Protein AF-A0A973Z7L7-F1 (afdb_monomer_lite)

Sequence (374 aa):
MAQRGAPRARNLPSLRVGGHVSTPTVDAALVEMASFGLSARTVLVDLTEAESFDVVALQQLLSAVAARDRKRLETCFRLPIGPAARHQLRQWRFPTAVSAVTGMPFRLLVVPEDYSYFGEAWPTDPLSGAADSPRSSVHAYLTSQRCFGLRPYELKDSLTRRHMLESEVAHWGGHALSRLLEHILCGPAADVLRVLVQELVSGALQRTGAQTAVIGAQLELPGTAGGTGTLTISEWDDGGLRADMLSKQIWTGPRGTDRFVVRREGRDAEETYHAQHPPRQDGGDAEMLLASLIASNPRDRGAVGDGEGSHRMYTLYKCAVDTFQGSLRIDSGRHRLRIRAAGGGGSRYEVDLTSGVPPQNGCLFSVQLPVHDG

pLDDT: mean 81.26, std 15.44, range [35.22, 97.56]

Foldseek 3Di:
DDPDDADDPPDAAEQEQAEEQDPVSLLVSLVVCVVPPLPPQEYEYEYQRHDYYDQVSLLQVLQSLLSCLVVVRAYAYDHYPDPNRLLNCVLQVSQVSSCQSNVDRSCSRYDPVCNVSVVDDRPPQVLPPDPVDPLSNLVSVCSVVSLFHKDKFFLPDPVSLVVQLVVQLVSLPPPSNQVSCVQWLVARSCCCSVQASNLLSVVCNVQPPWGMKMWGWDWDCPPPVPDLTKIKIKMWTLGFPDLVLLVLLQQAEDDDQAWEFEDEPPDPDTDIDGALDAQDPPDDPLSSNVSSQRRYHHPPPPPPDPDPSDNRSVSNQCCQAVRQQWKKWKDRQFKIWIWHADPDDDNYIYIYIYGRRNRTGGMMIMGMGRTDPD

Secondary structure (DSSP, 8-state):
----PPPPGGGS-EEE--EEE-HHHHHHHHHHHHHHTTT-SEEEEE-TTEEEE-HHHHHHHHHHHHHHHHTT-EEEEEPPSSHHHHHHHHHTTHHHHHHHHHSS-GGGTB-GGGGGGGGPPPPPP-TTT---SHHHHHHHHHHHTT-SEEEEEE-SSHHHHHHHHHHHHHHHT-HHHHHHHHHHSSS-HHHIIIIIIHHHHHHHHHSTT--EEEEEEEEE-TTSTT-S-EEEEEEEESS---HHHHHHHTT-S-----EEEEEETT-SSPEEEETTPPPPTT--HHHHHHHHHH---S--TT--SS-----HHHHHHIIIIIITS-EEEEE-SSEEEEEEEPSSSSSEEEEEEEE-----SSEEEEEEEE----

Structure (mmCIF, N/CA/C/O backbone):
data_AF-A0A973Z7L7-F1
#
_entry.id   AF-A0A973Z7L7-F1
#
loop_
_atom_site.group_PDB
_atom_site.id
_atom_site.type_symbol
_atom_site.label_atom_id
_atom_site.label_alt_id
_atom_site.label_comp_id
_atom_site.label_asym_id
_atom_site.label_entity_id
_atom_site.label_seq_id
_atom_site.pdbx_PDB_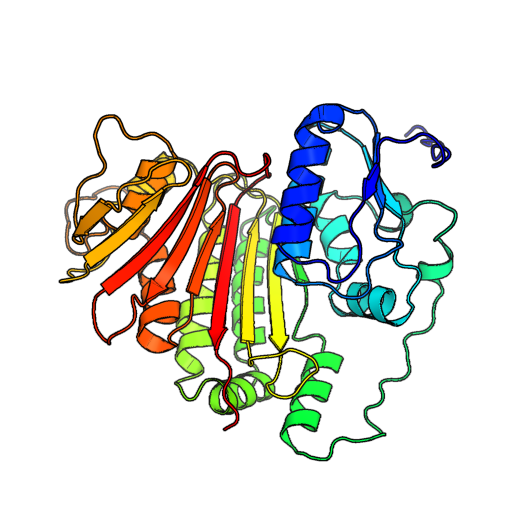ins_code
_atom_site.Cartn_x
_atom_site.Cartn_y
_atom_site.Cartn_z
_atom_site.occupancy
_atom_site.B_iso_or_equiv
_atom_site.auth_seq_id
_atom_site.auth_comp_id
_atom_site.auth_asym_id
_atom_site.auth_atom_id
_atom_site.pdbx_PDB_model_num
ATOM 1 N N . MET A 1 1 ? -9.050 -3.595 34.218 1.00 39.22 1 MET A N 1
ATOM 2 C CA . MET A 1 1 ? -9.480 -3.308 32.830 1.00 39.22 1 MET A CA 1
ATOM 3 C C . MET A 1 1 ? -10.926 -2.845 32.873 1.00 39.22 1 MET A C 1
ATOM 5 O O . MET A 1 1 ? -11.786 -3.643 33.214 1.00 39.22 1 MET A O 1
ATOM 9 N N . ALA A 1 2 ? -11.192 -1.561 32.626 1.00 35.22 2 ALA A N 1
ATOM 10 C CA . ALA A 1 2 ? -12.561 -1.053 32.547 1.00 35.22 2 ALA A CA 1
ATOM 11 C C . ALA A 1 2 ? -13.179 -1.467 31.202 1.00 35.22 2 ALA A C 1
ATOM 13 O O . ALA A 1 2 ? -12.562 -1.250 30.158 1.00 35.22 2 ALA A O 1
ATOM 14 N N . GLN A 1 3 ? -14.367 -2.073 31.224 1.00 36.94 3 GLN A N 1
ATOM 15 C CA . GLN A 1 3 ? -15.138 -2.361 30.015 1.00 36.94 3 GLN A CA 1
ATOM 16 C C . GLN A 1 3 ? -15.537 -1.028 29.364 1.00 36.94 3 GLN A C 1
ATOM 18 O O . GLN A 1 3 ? -16.335 -0.273 29.918 1.00 36.94 3 GLN A O 1
ATOM 23 N N . ARG A 1 4 ? -14.938 -0.700 28.213 1.00 52.19 4 ARG A N 1
ATOM 24 C CA . ARG A 1 4 ? -15.344 0.451 27.395 1.00 52.19 4 ARG A CA 1
ATOM 25 C C . ARG A 1 4 ? -16.706 0.127 26.774 1.00 52.19 4 ARG A C 1
ATOM 27 O O . ARG A 1 4 ? -16.804 -0.794 25.970 1.00 52.19 4 ARG A O 1
ATOM 34 N N . GLY A 1 5 ? -17.752 0.851 27.170 1.00 48.12 5 GLY A N 1
ATOM 35 C CA . GLY A 1 5 ? -19.062 0.766 26.523 1.00 48.12 5 GLY A CA 1
ATOM 36 C C . GLY A 1 5 ? -18.985 1.301 25.093 1.00 48.12 5 GLY A C 1
ATOM 37 O O . GLY A 1 5 ? -18.420 2.372 24.875 1.00 48.12 5 GLY A O 1
ATOM 38 N N . ALA A 1 6 ? -19.522 0.555 24.126 1.00 51.12 6 ALA A N 1
ATOM 39 C CA . ALA A 1 6 ? -19.498 0.941 22.718 1.00 51.12 6 ALA A CA 1
ATOM 40 C C . ALA A 1 6 ? -20.331 2.227 22.494 1.00 51.12 6 ALA A C 1
ATOM 42 O O . ALA A 1 6 ? -21.518 2.247 22.840 1.00 51.12 6 ALA A O 1
ATOM 43 N N . PRO A 1 7 ? -19.751 3.311 21.947 1.00 54.16 7 PRO A N 1
ATOM 44 C CA . PRO A 1 7 ? -20.490 4.534 21.651 1.00 54.16 7 PRO A CA 1
ATOM 45 C C . PRO A 1 7 ? -21.535 4.294 20.549 1.00 54.16 7 PRO A C 1
ATOM 47 O O . PRO A 1 7 ? -21.277 3.602 19.567 1.00 54.16 7 PRO A O 1
ATOM 50 N N . ARG A 1 8 ? -22.728 4.890 20.690 1.00 57.81 8 ARG A N 1
ATOM 51 C CA . ARG A 1 8 ? -23.771 4.856 19.647 1.00 57.81 8 ARG A CA 1
ATOM 52 C C . ARG A 1 8 ? -23.329 5.684 18.433 1.00 57.81 8 ARG A C 1
ATOM 54 O O . ARG A 1 8 ? -23.039 6.869 18.567 1.00 57.81 8 ARG A O 1
ATOM 61 N N . ALA A 1 9 ? -23.348 5.083 17.244 1.00 62.31 9 ALA A N 1
ATOM 62 C CA . ALA A 1 9 ? -22.700 5.606 16.036 1.00 62.31 9 ALA A CA 1
ATOM 63 C C . ALA A 1 9 ? -23.350 6.846 15.377 1.00 62.31 9 ALA A C 1
ATOM 65 O O . ALA A 1 9 ? -22.796 7.373 14.416 1.00 62.31 9 ALA A O 1
ATOM 66 N N . ARG A 1 10 ? -24.519 7.324 15.834 1.00 63.59 10 ARG A N 1
ATOM 67 C CA . ARG A 1 10 ? -25.313 8.329 15.090 1.00 63.59 10 ARG A CA 1
ATOM 68 C C . ARG A 1 10 ? -24.724 9.750 15.048 1.00 63.59 10 ARG A C 1
ATOM 70 O O . ARG A 1 10 ? -25.114 10.494 14.161 1.00 63.59 10 ARG A O 1
ATOM 77 N N . ASN A 1 11 ? -23.783 10.102 15.931 1.00 76.81 11 ASN A N 1
ATOM 78 C CA . ASN A 1 11 ? -23.231 11.468 16.035 1.00 76.81 11 ASN A CA 1
ATOM 79 C C . ASN A 1 11 ? -21.691 11.526 15.987 1.00 76.81 11 ASN A C 1
ATOM 81 O O . ASN A 1 11 ? -21.096 12.502 16.441 1.00 76.81 11 ASN A O 1
ATOM 85 N N . LEU A 1 12 ? -21.023 10.471 15.513 1.00 84.12 12 LEU A N 1
ATOM 86 C CA . LEU A 1 12 ? -19.562 10.476 15.417 1.00 84.12 12 LEU A CA 1
ATOM 87 C C . LEU A 1 12 ? -19.115 11.235 14.158 1.00 84.12 12 LEU A C 1
ATOM 89 O O . LEU A 1 12 ? -19.735 11.049 13.109 1.00 84.12 12 LEU A O 1
ATOM 93 N N . PRO A 1 13 ? -18.029 12.031 14.219 1.00 88.44 13 PRO A N 1
ATOM 94 C CA . PRO A 1 13 ? -17.363 12.523 13.018 1.00 88.44 13 PRO A CA 1
ATOM 95 C C . PRO A 1 13 ? -17.042 11.342 12.099 1.00 88.44 13 PRO A C 1
ATOM 97 O O . PRO A 1 13 ? -16.406 10.378 12.538 1.00 88.44 13 PRO A O 1
ATOM 100 N N . SER A 1 14 ? -17.522 11.396 10.857 1.00 89.44 14 SER A N 1
ATOM 101 C CA . SER A 1 14 ? -17.433 10.277 9.921 1.00 89.44 14 SER A CA 1
ATOM 102 C C . SER A 1 14 ? -16.545 10.601 8.726 1.00 89.44 14 SER A C 1
ATOM 104 O O . SER A 1 14 ? -16.771 11.603 8.057 1.00 89.44 14 SER A O 1
ATOM 106 N N . LEU A 1 15 ? -15.601 9.714 8.433 1.00 90.31 15 LEU A N 1
ATOM 107 C CA . LEU A 1 15 ? -14.851 9.635 7.186 1.00 90.31 15 LEU A CA 1
ATOM 108 C C . LEU A 1 15 ? -15.639 8.742 6.222 1.00 90.31 15 LEU A C 1
ATOM 110 O O . LEU A 1 15 ? -15.615 7.522 6.382 1.00 90.31 15 LEU A O 1
ATOM 114 N N . ARG A 1 16 ? -16.362 9.322 5.262 1.00 92.56 16 ARG A N 1
ATOM 115 C CA . ARG A 1 16 ? -17.136 8.541 4.286 1.00 92.56 16 ARG A CA 1
ATOM 116 C C . ARG A 1 16 ? -16.264 8.168 3.097 1.00 92.56 16 ARG A C 1
ATOM 118 O O . ARG A 1 16 ? -15.636 9.036 2.501 1.00 92.56 16 ARG A O 1
ATOM 125 N N . VAL A 1 17 ? -16.240 6.884 2.756 1.00 93.19 17 VAL A N 1
ATOM 126 C CA . VAL A 1 17 ? -15.488 6.363 1.613 1.00 93.19 17 VAL A CA 1
ATOM 127 C C . VAL A 1 17 ? -16.402 5.402 0.854 1.00 93.19 17 VAL A C 1
ATOM 129 O O . VAL A 1 17 ? -16.742 4.336 1.363 1.00 93.19 17 VAL A O 1
ATOM 132 N N . GLY A 1 18 ? -16.845 5.812 -0.335 1.00 93.19 18 GLY A N 1
ATOM 133 C CA . GLY A 1 18 ? -17.835 5.093 -1.142 1.00 93.19 18 GLY A CA 1
ATOM 134 C C . GLY A 1 18 ? -17.357 4.782 -2.560 1.00 93.19 18 GLY A C 1
ATOM 135 O O . GLY A 1 18 ? -16.283 5.219 -2.977 1.00 93.19 18 GLY A O 1
ATOM 136 N N . GLY A 1 19 ? -18.167 4.020 -3.296 1.00 94.75 19 GLY A N 1
ATOM 137 C CA . GLY A 1 19 ? -17.884 3.564 -4.654 1.00 94.75 19 GLY A CA 1
ATOM 138 C C . GLY A 1 19 ? -16.654 2.659 -4.716 1.00 94.75 19 GLY A C 1
ATOM 139 O O . GLY A 1 19 ? -16.455 1.785 -3.869 1.00 94.75 19 GLY A O 1
ATOM 140 N N . HIS A 1 20 ? -15.808 2.878 -5.719 1.00 94.62 20 HIS A N 1
ATOM 141 C CA . HIS A 1 20 ? -14.501 2.238 -5.797 1.00 94.62 20 HIS A CA 1
ATOM 142 C C . HIS A 1 20 ? -13.498 2.955 -4.875 1.00 94.62 20 HIS A C 1
ATOM 144 O O . HIS A 1 20 ? -13.110 4.110 -5.097 1.00 94.62 20 HIS A O 1
ATOM 150 N N . VAL A 1 21 ? -13.088 2.264 -3.811 1.00 95.56 21 VAL A N 1
ATOM 151 C CA . VAL A 1 21 ? -12.166 2.779 -2.796 1.00 95.56 21 VAL A CA 1
ATOM 152 C C . VAL A 1 21 ? -10.737 2.701 -3.318 1.00 95.56 21 VAL A C 1
ATOM 154 O O . VAL A 1 21 ? -10.023 1.723 -3.096 1.00 95.56 21 VAL A O 1
ATOM 157 N N . SER A 1 22 ? -10.339 3.770 -3.998 1.00 94.50 22 SER A N 1
ATOM 158 C CA . SER A 1 22 ? -9.013 3.972 -4.579 1.00 94.50 22 SER A CA 1
ATOM 159 C C . SER A 1 22 ? -8.191 4.984 -3.777 1.00 94.50 22 SER A C 1
ATOM 161 O O . SER A 1 22 ? -8.690 5.634 -2.852 1.00 94.50 22 SER A O 1
ATOM 163 N N . THR A 1 23 ? -6.912 5.146 -4.129 1.00 91.81 23 THR A N 1
ATOM 164 C CA . THR A 1 23 ? -6.047 6.160 -3.505 1.00 91.81 23 THR A CA 1
ATOM 165 C C . THR A 1 23 ? -6.653 7.568 -3.550 1.00 91.81 23 THR A C 1
ATOM 167 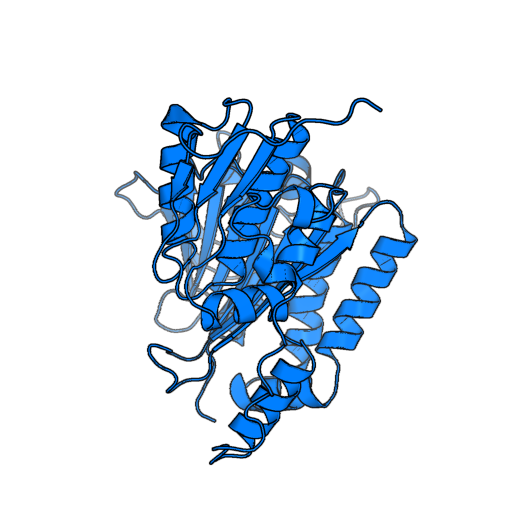O O . THR A 1 23 ? -6.718 8.183 -2.488 1.00 91.81 23 THR A O 1
ATOM 170 N N . PRO A 1 24 ? -7.117 8.090 -4.707 1.00 91.62 24 PRO A N 1
ATOM 171 C CA . PRO A 1 24 ? -7.749 9.408 -4.757 1.00 91.62 24 PRO A CA 1
ATOM 172 C C . PRO A 1 24 ? -8.948 9.542 -3.812 1.00 91.62 24 PRO A C 1
ATOM 174 O O . PRO A 1 24 ? -9.067 10.553 -3.120 1.00 91.62 24 PRO A O 1
ATOM 177 N N . THR A 1 25 ? -9.801 8.514 -3.738 1.00 93.19 25 THR A N 1
ATOM 178 C CA . THR A 1 25 ? -10.977 8.510 -2.855 1.00 93.19 25 THR A CA 1
ATOM 179 C C . THR A 1 25 ? -10.562 8.593 -1.385 1.00 93.19 25 THR A C 1
ATOM 181 O O . THR A 1 25 ? -11.115 9.387 -0.624 1.00 93.19 25 THR A O 1
ATOM 184 N N . VAL A 1 26 ? -9.558 7.809 -0.978 1.00 92.62 26 VAL A N 1
ATOM 185 C CA . VAL A 1 26 ? -9.044 7.828 0.400 1.00 92.62 26 VAL A CA 1
ATOM 186 C C . VAL A 1 26 ? -8.332 9.142 0.706 1.00 92.62 26 VAL A C 1
ATOM 188 O O . VAL A 1 26 ? -8.546 9.698 1.777 1.00 92.62 26 VAL A O 1
ATOM 191 N N . ASP A 1 27 ? -7.526 9.676 -0.211 1.00 90.06 27 ASP A N 1
ATOM 192 C CA . ASP A 1 27 ? -6.833 10.948 0.003 1.00 90.06 27 ASP A CA 1
ATOM 193 C C . ASP A 1 27 ? -7.817 12.099 0.211 1.00 90.06 27 ASP A C 1
ATOM 195 O O . ASP A 1 27 ? -7.672 12.842 1.179 1.00 90.06 27 ASP A O 1
ATOM 199 N N . ALA A 1 28 ? -8.840 12.213 -0.643 1.00 89.50 28 ALA A N 1
ATOM 200 C CA . ALA A 1 28 ? -9.879 13.232 -0.507 1.00 89.50 28 ALA A CA 1
ATOM 201 C C . ALA A 1 28 ? -10.568 13.144 0.862 1.00 89.50 28 ALA A C 1
ATOM 203 O O . ALA A 1 28 ? -10.685 14.145 1.572 1.00 89.50 28 ALA A O 1
ATOM 204 N N . ALA A 1 29 ? -10.927 11.927 1.277 1.00 89.06 29 ALA A N 1
ATOM 205 C CA . ALA A 1 29 ? -11.543 11.688 2.572 1.00 89.06 29 ALA A CA 1
ATOM 206 C C . ALA A 1 29 ? -10.582 12.044 3.732 1.00 89.06 29 ALA A C 1
ATOM 208 O O . ALA A 1 29 ? -10.979 12.659 4.723 1.00 89.06 29 ALA A O 1
ATOM 209 N N . LEU A 1 30 ? -9.294 11.700 3.634 1.00 86.75 30 LEU A N 1
ATOM 210 C CA . LEU A 1 30 ? -8.308 12.009 4.673 1.00 86.75 30 LEU A CA 1
ATOM 211 C C . LEU A 1 30 ? -7.992 13.513 4.766 1.00 86.75 30 LEU A C 1
ATOM 213 O O . LEU A 1 30 ? -7.772 14.001 5.876 1.00 86.75 30 LEU A O 1
ATOM 217 N N . VAL A 1 31 ? -7.988 14.250 3.647 1.00 85.44 31 VAL A N 1
ATOM 218 C CA . VAL A 1 31 ? -7.898 15.726 3.634 1.00 85.44 31 VAL A CA 1
ATOM 219 C C . VAL A 1 31 ? -9.089 16.317 4.381 1.00 85.44 31 VAL A C 1
ATOM 221 O O . VAL A 1 31 ? -8.916 17.139 5.284 1.00 85.44 31 VAL A O 1
ATOM 224 N N . GLU A 1 32 ? -10.292 15.847 4.054 1.00 81.38 32 GLU A N 1
ATOM 225 C CA . GLU A 1 32 ? -11.523 16.247 4.723 1.00 81.38 32 GLU A CA 1
ATOM 226 C C . GLU A 1 32 ? -11.428 15.971 6.239 1.00 81.38 32 GLU A C 1
ATOM 228 O O . GLU A 1 32 ? -11.609 16.877 7.055 1.00 81.38 32 GLU A O 1
ATOM 233 N N . MET A 1 33 ? -10.985 14.782 6.651 1.00 75.75 33 MET A N 1
ATOM 234 C CA . MET A 1 33 ? -10.790 14.452 8.066 1.00 75.75 33 MET A CA 1
ATOM 235 C C . MET A 1 33 ? -9.687 15.278 8.744 1.00 75.75 33 MET A C 1
ATOM 237 O O . MET A 1 33 ? -9.778 15.539 9.946 1.00 75.75 33 MET A O 1
ATOM 241 N N . ALA A 1 34 ? -8.646 15.709 8.031 1.00 74.88 34 ALA A N 1
ATOM 242 C CA . ALA A 1 34 ? -7.638 16.600 8.602 1.00 74.88 34 ALA A CA 1
ATOM 243 C C . ALA A 1 34 ? -8.225 17.972 8.971 1.00 74.88 34 ALA A C 1
ATOM 245 O O . ALA A 1 34 ? -7.779 18.575 9.947 1.00 74.88 34 ALA A O 1
ATOM 246 N N . SER A 1 35 ? -9.263 18.417 8.256 1.00 69.12 35 SER A N 1
ATOM 247 C CA . SER A 1 35 ? -9.932 19.698 8.501 1.00 69.12 35 SER A CA 1
ATOM 248 C C . SER A 1 35 ? -10.830 19.721 9.751 1.00 69.12 35 SER A C 1
ATOM 250 O O . SER A 1 35 ? -11.034 20.792 10.317 1.00 69.12 35 SER A O 1
ATOM 252 N N . PHE A 1 36 ? -11.311 18.568 10.247 1.00 63.56 36 PHE A N 1
ATOM 253 C CA . PHE A 1 36 ? -12.207 18.524 11.424 1.00 63.56 36 PHE A CA 1
ATOM 254 C C . PHE A 1 36 ? -11.988 17.384 12.438 1.00 63.56 36 PHE A C 1
ATOM 256 O O . PHE A 1 36 ? -12.546 17.431 13.534 1.00 63.56 36 PHE A O 1
ATOM 263 N N . GLY A 1 37 ? -11.233 16.329 12.112 1.00 55.53 37 GLY A N 1
ATOM 264 C CA . GLY A 1 37 ? -11.414 15.005 12.734 1.00 55.53 37 GLY A CA 1
ATOM 265 C C . GLY A 1 37 ? -10.159 14.263 13.200 1.00 55.53 37 GLY A C 1
ATOM 266 O O . GLY A 1 37 ? -10.273 13.330 13.998 1.00 55.53 37 GLY A O 1
ATOM 267 N N . LEU A 1 38 ? -8.948 14.667 12.801 1.00 61.09 38 LEU A N 1
ATOM 268 C CA . LEU A 1 38 ? -7.727 13.970 13.245 1.00 61.09 38 LEU A CA 1
ATOM 269 C C . LEU A 1 38 ? -7.478 14.049 14.757 1.00 61.09 38 LEU A C 1
ATOM 271 O O . LEU A 1 38 ? -6.791 13.183 15.291 1.00 61.09 38 LEU A O 1
ATOM 275 N N . SER A 1 39 ? -8.053 15.042 15.437 1.00 67.75 39 SER A N 1
ATOM 276 C CA . SER A 1 39 ? -7.971 15.212 16.895 1.00 67.75 39 SER A CA 1
ATOM 277 C C . SER A 1 39 ? -9.234 14.752 17.628 1.00 67.75 39 SER A C 1
ATOM 279 O O . SER A 1 39 ? -9.261 14.747 18.858 1.00 67.75 39 SER A O 1
ATOM 281 N N . ALA A 1 40 ? -10.292 14.370 16.902 1.00 83.25 40 ALA A N 1
ATOM 282 C CA . ALA A 1 40 ? -11.504 13.867 17.527 1.00 83.25 40 ALA A CA 1
ATOM 283 C C . ALA A 1 40 ? -11.204 12.548 18.246 1.00 83.25 40 ALA A C 1
ATOM 285 O O . ALA A 1 40 ? -10.563 11.649 17.685 1.00 83.25 40 ALA A O 1
ATOM 286 N N . ARG A 1 41 ? -11.703 12.429 19.484 1.00 88.75 41 ARG A N 1
ATOM 287 C CA . ARG A 1 41 ? -11.485 11.256 20.344 1.00 88.75 41 ARG A CA 1
ATOM 288 C C . ARG A 1 41 ? -11.862 9.953 19.645 1.00 88.75 41 ARG A C 1
ATOM 290 O O . ARG A 1 41 ? -11.124 8.984 19.765 1.00 88.75 41 ARG A O 1
ATOM 297 N N . THR A 1 42 ? -12.966 9.962 18.906 1.00 90.88 42 THR A N 1
ATOM 298 C CA . THR A 1 42 ? -13.475 8.809 18.163 1.00 90.88 42 THR A CA 1
ATOM 299 C C . THR A 1 42 ? -13.888 9.272 16.769 1.00 90.88 42 THR A C 1
ATOM 301 O O . THR A 1 42 ? -14.567 10.290 16.641 1.00 90.88 42 THR A O 1
ATOM 304 N N . VAL A 1 43 ? -13.473 8.538 15.737 1.00 91.94 43 VAL A N 1
ATOM 305 C CA . VAL A 1 43 ? -13.871 8.761 14.337 1.00 91.94 43 VAL A CA 1
ATOM 306 C C . VAL A 1 43 ? -14.477 7.483 13.785 1.00 91.94 43 VAL A C 1
ATOM 308 O O . VAL A 1 43 ? -13.984 6.390 14.064 1.00 91.94 43 VAL A O 1
ATOM 311 N N . LEU A 1 44 ? -15.537 7.633 12.998 1.00 94.06 44 LEU A N 1
ATOM 312 C CA . LEU A 1 44 ? -16.156 6.552 12.248 1.00 94.06 44 LEU A CA 1
ATOM 313 C C . LEU A 1 44 ? -15.628 6.548 10.810 1.00 94.06 44 LEU A C 1
ATOM 315 O O . LEU A 1 44 ? -15.851 7.499 10.076 1.00 94.06 44 LEU A O 1
ATOM 319 N N . VAL A 1 45 ? -14.970 5.478 10.386 1.00 95.12 45 VAL A N 1
ATOM 320 C CA . VAL A 1 45 ? -14.709 5.194 8.973 1.00 95.12 45 VAL A CA 1
ATOM 321 C C . VAL A 1 45 ? -15.943 4.506 8.410 1.00 95.12 45 VAL A C 1
ATOM 323 O O . VAL A 1 45 ? -16.259 3.378 8.786 1.00 95.12 45 VAL A O 1
ATOM 326 N N . ASP A 1 46 ? -16.668 5.207 7.552 1.00 96.00 46 ASP A N 1
ATOM 327 C CA . ASP A 1 46 ? -17.914 4.737 6.970 1.00 96.00 46 ASP A CA 1
ATOM 328 C C . ASP A 1 46 ? -17.679 4.210 5.550 1.00 96.00 46 ASP A C 1
ATOM 330 O O . ASP A 1 46 ? -17.486 4.988 4.616 1.00 96.00 46 ASP A O 1
ATOM 334 N N . LEU A 1 47 ? -17.685 2.880 5.415 1.00 97.56 47 LEU A N 1
ATOM 335 C CA . LEU A 1 47 ? -17.521 2.155 4.152 1.00 97.56 47 LEU A CA 1
ATOM 336 C C . LEU A 1 47 ? -18.858 1.660 3.584 1.00 97.56 47 LEU A C 1
ATOM 338 O O . LEU A 1 47 ? -18.854 0.804 2.706 1.00 97.56 47 LEU A O 1
ATOM 342 N N . THR A 1 48 ? -19.999 2.141 4.092 1.00 97.06 48 THR A N 1
ATOM 343 C CA . THR A 1 48 ? -21.349 1.669 3.719 1.00 97.06 48 THR A CA 1
ATOM 344 C C . THR A 1 48 ? -21.558 1.629 2.205 1.00 97.06 48 THR A C 1
ATOM 346 O O . THR A 1 48 ? -22.100 0.655 1.680 1.00 97.06 48 THR A O 1
ATOM 349 N N . GLU A 1 49 ? -21.094 2.676 1.521 1.00 96.56 49 GLU A N 1
ATOM 350 C CA . GLU A 1 49 ? -21.239 2.887 0.078 1.00 96.56 49 GLU A CA 1
ATOM 351 C C . GLU A 1 49 ? -20.083 2.287 -0.740 1.00 96.56 49 GLU A C 1
ATOM 353 O O . GLU A 1 49 ? -20.048 2.465 -1.952 1.00 96.56 49 GLU A O 1
ATOM 358 N N . ALA A 1 50 ? -19.114 1.613 -0.114 1.00 97.50 50 ALA A N 1
ATOM 359 C CA . ALA A 1 50 ? -17.991 1.015 -0.828 1.00 97.50 50 ALA A CA 1
ATOM 360 C C . ALA A 1 50 ? -18.424 -0.242 -1.603 1.00 97.50 50 ALA A C 1
ATOM 362 O O . ALA A 1 50 ? -19.045 -1.157 -1.057 1.00 97.50 50 ALA A O 1
ATOM 363 N N . GLU A 1 51 ? -18.043 -0.305 -2.873 1.00 95.19 51 GLU A N 1
ATOM 364 C CA . GLU A 1 51 ? -18.392 -1.384 -3.803 1.00 95.19 51 GLU A CA 1
ATOM 365 C C . GLU A 1 51 ? -17.197 -2.295 -4.098 1.00 95.19 51 GLU A C 1
ATOM 367 O O . GLU A 1 51 ? -17.358 -3.504 -4.268 1.00 95.19 51 GLU A O 1
ATOM 372 N N . SER A 1 52 ? -15.994 -1.723 -4.132 1.00 93.88 52 SER A N 1
ATOM 373 C CA . SER A 1 52 ? -14.730 -2.428 -4.353 1.00 93.88 52 SER A CA 1
ATOM 374 C C . SER A 1 52 ? -13.564 -1.646 -3.749 1.00 93.88 52 SER A C 1
ATOM 376 O O . SER A 1 52 ? -13.717 -0.480 -3.380 1.00 93.88 52 SER A O 1
ATOM 378 N N . PHE A 1 53 ? -12.402 -2.285 -3.632 1.00 95.56 53 PHE A N 1
ATOM 379 C CA . PHE A 1 53 ? -11.224 -1.707 -2.986 1.00 95.56 53 PHE A CA 1
ATOM 380 C C . PHE A 1 53 ? -9.959 -1.890 -3.815 1.00 95.56 53 PHE A C 1
ATOM 382 O O . PHE A 1 53 ? -9.788 -2.941 -4.427 1.00 95.56 53 PHE A O 1
ATOM 389 N N . ASP A 1 54 ? -9.047 -0.926 -3.704 1.00 94.44 54 ASP A N 1
ATOM 390 C CA . ASP A 1 54 ? -7.636 -1.072 -4.054 1.00 94.44 54 ASP A CA 1
ATOM 391 C C . ASP A 1 54 ? -6.806 -1.438 -2.824 1.00 94.44 54 ASP A C 1
ATOM 393 O O . ASP A 1 54 ? -6.962 -0.866 -1.739 1.00 94.44 54 ASP A O 1
ATOM 397 N N . VAL A 1 55 ? -5.841 -2.340 -2.993 1.00 95.69 55 VAL A N 1
ATOM 398 C CA . VAL A 1 55 ? -4.967 -2.791 -1.902 1.00 95.69 55 VAL A CA 1
ATOM 399 C C . VAL A 1 55 ? -4.150 -1.636 -1.312 1.00 95.69 55 VAL A C 1
ATOM 401 O O . VAL A 1 55 ? -3.973 -1.547 -0.095 1.00 95.69 55 VAL A O 1
ATOM 404 N N . VAL A 1 56 ? -3.724 -0.699 -2.162 1.00 96.25 56 VAL A N 1
ATOM 405 C CA . VAL A 1 56 ? -2.956 0.488 -1.762 1.00 96.25 56 VAL A CA 1
ATOM 406 C C . VAL A 1 56 ? -3.838 1.468 -0.991 1.00 96.25 56 VAL A C 1
ATOM 408 O O . VAL A 1 56 ? -3.406 2.013 0.023 1.00 96.25 56 VAL A O 1
ATOM 411 N N . ALA A 1 57 ? -5.091 1.653 -1.413 1.00 95.94 57 ALA A N 1
ATOM 412 C CA . ALA A 1 57 ? -6.050 2.501 -0.711 1.00 95.94 57 ALA A CA 1
ATOM 413 C C . ALA A 1 57 ? -6.353 1.958 0.694 1.00 95.94 57 ALA A C 1
ATOM 415 O O . ALA A 1 57 ? -6.371 2.713 1.669 1.00 95.94 57 ALA A O 1
ATOM 416 N N . LEU A 1 58 ? -6.495 0.635 0.827 1.00 97.31 58 LEU A N 1
ATOM 417 C CA . LEU A 1 58 ? -6.638 -0.011 2.131 1.00 97.31 58 LEU A CA 1
ATOM 418 C C . LEU A 1 58 ? -5.399 0.188 3.014 1.00 97.31 58 LEU A C 1
ATOM 420 O O . LEU A 1 58 ? -5.554 0.459 4.202 1.00 97.31 58 LEU A O 1
ATOM 424 N N . GLN A 1 59 ? -4.180 0.108 2.470 1.00 96.81 59 GLN A N 1
ATOM 425 C CA . GLN A 1 59 ? -2.961 0.409 3.235 1.00 96.81 59 GLN A CA 1
ATOM 426 C C . GLN A 1 59 ? -2.877 1.875 3.672 1.00 96.81 59 GLN A C 1
ATOM 428 O O . GLN A 1 59 ? -2.456 2.147 4.794 1.00 96.81 59 GLN A O 1
ATOM 433 N N . GLN A 1 60 ? -3.322 2.827 2.849 1.00 94.50 60 GLN A N 1
ATOM 434 C CA . GLN A 1 60 ? -3.404 4.235 3.260 1.00 94.50 60 GLN A CA 1
ATOM 435 C C . GLN A 1 60 ? -4.407 4.436 4.399 1.00 94.50 60 GLN A C 1
ATOM 437 O O . GLN A 1 60 ? -4.131 5.159 5.359 1.00 94.50 60 GLN A O 1
ATOM 442 N N . LEU A 1 61 ? -5.550 3.751 4.335 1.00 94.69 61 LEU A N 1
ATOM 443 C CA . LEU A 1 61 ? -6.521 3.754 5.422 1.00 94.69 61 LEU A CA 1
ATOM 444 C C . LEU A 1 61 ? -5.926 3.138 6.700 1.00 94.69 61 LEU A C 1
ATOM 446 O O . LEU A 1 61 ? -6.076 3.712 7.778 1.00 94.69 61 LEU A O 1
ATOM 450 N N . LEU A 1 62 ? -5.188 2.025 6.587 1.00 95.69 62 LEU A N 1
ATOM 451 C CA . LEU A 1 62 ? -4.449 1.420 7.704 1.00 95.69 62 LEU A CA 1
ATOM 452 C C . LEU A 1 62 ? -3.416 2.384 8.295 1.00 95.69 62 LEU A C 1
ATOM 454 O O . LEU A 1 62 ? -3.329 2.503 9.514 1.00 95.69 62 LEU A O 1
ATOM 458 N N . SER A 1 63 ? -2.687 3.120 7.456 1.00 93.38 63 SER A N 1
ATOM 459 C CA . SER A 1 63 ? -1.740 4.143 7.900 1.00 93.38 63 SER A CA 1
ATOM 460 C C . SER A 1 63 ? -2.419 5.242 8.722 1.00 93.38 63 SER A C 1
ATOM 462 O O . SER A 1 63 ? -1.922 5.623 9.787 1.00 93.38 63 SER A O 1
ATOM 464 N N . ALA A 1 64 ? -3.584 5.722 8.280 1.00 91.88 64 ALA A N 1
ATOM 465 C CA . ALA A 1 64 ? -4.361 6.714 9.020 1.00 91.88 64 ALA A CA 1
ATOM 466 C C . ALA A 1 64 ? -4.876 6.158 10.361 1.00 91.88 64 ALA A C 1
ATOM 468 O O . ALA A 1 64 ? -4.795 6.834 11.390 1.00 91.88 64 ALA A O 1
ATOM 469 N N . VAL A 1 65 ? -5.347 4.908 10.376 1.00 93.19 65 VAL A N 1
ATOM 470 C CA . VAL A 1 65 ? -5.769 4.201 11.597 1.00 93.19 65 VAL A CA 1
ATOM 471 C C . VAL A 1 65 ? -4.597 4.061 12.574 1.00 93.19 65 VAL A C 1
ATOM 473 O O . VAL A 1 65 ? -4.745 4.393 13.749 1.00 93.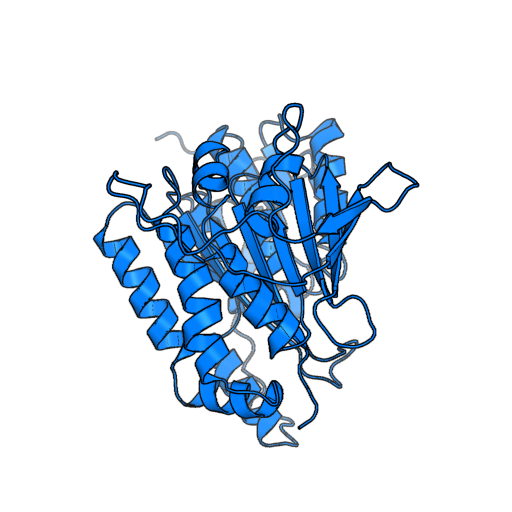19 65 VAL A O 1
ATOM 476 N N . ALA A 1 66 ? -3.415 3.667 12.090 1.00 92.44 66 ALA A N 1
ATOM 477 C CA . ALA A 1 66 ? -2.190 3.574 12.886 1.00 92.44 66 ALA A CA 1
ATOM 478 C C . ALA A 1 66 ? -1.800 4.930 13.497 1.00 92.44 66 ALA A C 1
ATOM 480 O O . ALA A 1 66 ? -1.416 5.015 14.664 1.00 92.44 66 ALA A O 1
ATOM 481 N N . ALA A 1 67 ? -1.922 6.012 12.720 1.00 89.50 67 ALA A N 1
ATOM 482 C CA . ALA A 1 67 ? -1.627 7.369 13.178 1.00 89.50 67 ALA A CA 1
ATOM 483 C C . ALA A 1 67 ? -2.528 7.792 14.343 1.00 89.50 67 ALA A C 1
ATOM 485 O O . ALA A 1 67 ? -2.073 8.447 15.286 1.00 89.50 67 ALA A O 1
ATOM 486 N N . ARG A 1 68 ? -3.809 7.418 14.278 1.00 91.44 68 ARG A N 1
ATOM 487 C CA . ARG A 1 68 ? -4.788 7.672 15.338 1.00 91.44 68 ARG A CA 1
ATOM 488 C C . ARG A 1 68 ? -4.513 6.817 16.572 1.00 91.44 68 ARG A C 1
ATOM 490 O O . ARG A 1 68 ? -4.478 7.363 17.675 1.00 91.44 68 ARG A O 1
ATOM 497 N N . ASP A 1 69 ? -4.242 5.528 16.387 1.00 91.69 69 ASP A N 1
ATOM 498 C CA . ASP A 1 69 ? -3.955 4.599 17.485 1.00 91.69 69 ASP A CA 1
ATOM 499 C C . ASP A 1 69 ? -2.709 5.017 18.288 1.00 91.69 69 ASP A C 1
ATOM 501 O O . ASP A 1 69 ? -2.763 5.114 19.516 1.00 91.69 69 ASP A O 1
ATOM 505 N N . ARG A 1 70 ? -1.634 5.451 17.609 1.00 88.75 70 ARG A N 1
ATOM 506 C CA . ARG A 1 70 ? -0.437 6.026 18.261 1.00 88.75 70 ARG A CA 1
ATOM 507 C C . ARG A 1 70 ? -0.744 7.244 19.134 1.00 88.75 70 ARG A C 1
ATOM 509 O O . ARG A 1 70 ? -0.081 7.463 20.147 1.00 88.75 70 ARG A O 1
ATOM 516 N N . LYS A 1 71 ? -1.762 8.027 18.770 1.00 90.44 71 LYS A N 1
ATOM 517 C CA . LYS A 1 71 ? -2.263 9.174 19.550 1.00 90.44 71 LYS A CA 1
ATOM 518 C C . LYS A 1 71 ? -3.315 8.778 20.592 1.00 90.44 71 LYS A C 1
ATOM 520 O O . LYS A 1 71 ? -3.870 9.653 21.253 1.00 90.44 71 LYS A O 1
ATOM 525 N N . ARG A 1 72 ? -3.584 7.478 20.760 1.00 92.31 72 ARG A N 1
ATOM 526 C CA . ARG A 1 72 ? -4.632 6.906 21.622 1.00 92.31 72 ARG A CA 1
ATOM 527 C C . ARG A 1 72 ? -6.037 7.405 21.268 1.00 92.31 72 ARG A C 1
ATOM 529 O O . ARG A 1 72 ? -6.893 7.522 22.147 1.00 92.31 72 ARG A O 1
ATOM 536 N N . LEU A 1 73 ? -6.262 7.711 19.992 1.00 91.69 73 LEU A N 1
ATOM 537 C CA . LEU A 1 73 ? -7.562 8.094 19.455 1.00 91.69 73 LEU A CA 1
ATOM 538 C C . LEU A 1 73 ? -8.262 6.861 18.886 1.00 91.69 73 LEU A C 1
ATOM 540 O O . LEU A 1 73 ? -7.649 6.018 18.237 1.00 91.69 73 LEU A O 1
ATOM 544 N N . GLU A 1 74 ? -9.562 6.760 19.124 1.00 92.50 74 GLU A N 1
ATOM 545 C CA . GLU A 1 74 ? -10.365 5.604 18.745 1.00 92.50 74 GLU A CA 1
ATOM 546 C C . GLU A 1 74 ? -10.809 5.707 17.284 1.00 92.50 74 GLU A C 1
ATOM 548 O O . GLU A 1 74 ? -11.177 6.782 16.797 1.00 92.50 74 GLU A O 1
ATOM 553 N N . THR A 1 75 ? -10.803 4.578 16.585 1.00 93.56 75 THR A N 1
ATOM 554 C CA . THR A 1 75 ? -11.332 4.472 15.223 1.00 93.56 75 THR A CA 1
ATOM 555 C C . THR A 1 75 ? -12.349 3.344 15.184 1.00 93.56 75 THR A C 1
ATOM 557 O O . THR A 1 75 ? -12.058 2.238 15.637 1.00 93.56 75 THR A O 1
ATOM 560 N N . CYS A 1 76 ? -13.535 3.635 14.663 1.00 95.62 76 CYS A N 1
ATOM 561 C CA . CYS A 1 76 ? -14.599 2.666 14.446 1.00 95.62 76 CYS A CA 1
ATOM 562 C C . CYS A 1 76 ? -14.856 2.498 12.947 1.00 95.62 76 CYS A C 1
ATOM 564 O O . CYS A 1 76 ? -14.609 3.422 12.181 1.00 95.62 76 CYS A O 1
ATOM 566 N N . PHE A 1 77 ? -15.399 1.359 12.538 1.00 97.06 77 PHE A N 1
ATOM 567 C CA . PHE A 1 77 ? -15.739 1.047 11.156 1.00 97.06 77 PHE A CA 1
ATOM 568 C C . PHE A 1 77 ? -17.226 0.738 11.031 1.00 97.06 77 PHE A C 1
ATOM 570 O O . PHE A 1 77 ? -17.761 -0.066 11.798 1.00 97.06 77 PHE A O 1
ATOM 577 N N . ARG A 1 78 ? -17.859 1.338 10.025 1.00 97.25 78 ARG A N 1
ATOM 578 C CA . ARG A 1 78 ? -19.096 0.838 9.424 1.00 97.25 78 ARG A CA 1
ATOM 579 C C . ARG A 1 78 ? -18.730 0.147 8.114 1.00 97.25 78 ARG A C 1
ATOM 581 O O . ARG A 1 78 ? -17.937 0.683 7.340 1.00 97.25 78 ARG A O 1
ATOM 588 N N . LEU A 1 79 ? -19.221 -1.069 7.921 1.00 97.56 79 LEU A N 1
ATOM 589 C CA . LEU A 1 79 ? -18.827 -1.963 6.837 1.00 97.56 79 LEU A CA 1
ATOM 590 C C . LEU A 1 79 ? -19.705 -1.766 5.587 1.00 97.56 79 LEU A C 1
ATOM 592 O O . LEU A 1 79 ? -20.808 -1.233 5.689 1.00 97.56 79 LEU A O 1
ATOM 596 N N . PRO A 1 80 ? -19.249 -2.223 4.406 1.00 97.56 80 PRO A N 1
ATOM 597 C CA . PRO A 1 80 ? -20.036 -2.131 3.176 1.00 97.56 80 PRO A CA 1
ATOM 598 C C . PRO A 1 80 ? -21.386 -2.843 3.247 1.00 97.56 80 PRO A C 1
ATOM 600 O O . PRO A 1 80 ? -21.474 -3.962 3.759 1.00 97.56 80 PRO A O 1
ATOM 603 N N . ILE A 1 81 ? -22.422 -2.266 2.629 1.00 95.69 81 ILE A N 1
ATOM 604 C CA . ILE A 1 81 ? -23.732 -2.932 2.463 1.00 95.69 81 ILE A CA 1
ATOM 605 C C . ILE A 1 81 ? -23.650 -4.069 1.436 1.00 95.69 81 ILE A C 1
ATOM 607 O O . ILE A 1 81 ? -24.352 -5.078 1.563 1.00 95.69 81 ILE A O 1
ATOM 611 N N . GLY A 1 82 ? -22.772 -3.950 0.440 1.00 94.00 82 GLY A N 1
ATOM 612 C CA . GLY A 1 82 ? -22.601 -4.956 -0.605 1.00 94.00 82 GLY A CA 1
ATOM 613 C C . GLY A 1 82 ? -21.917 -6.235 -0.091 1.00 94.00 82 GLY A C 1
ATOM 614 O O . GLY A 1 82 ? -20.807 -6.154 0.443 1.00 94.00 82 GLY A O 1
ATOM 615 N N . PRO A 1 83 ? -22.502 -7.436 -0.281 1.00 92.50 83 PRO A N 1
ATOM 616 C CA . PRO A 1 83 ? -21.867 -8.689 0.136 1.00 92.50 83 PRO A CA 1
ATOM 617 C C . PRO A 1 83 ? -20.555 -8.970 -0.613 1.00 92.50 83 PRO A C 1
ATOM 619 O O . PRO A 1 83 ? -19.630 -9.524 -0.021 1.00 92.50 83 PRO A O 1
ATOM 622 N N . ALA A 1 84 ? -20.441 -8.547 -1.879 1.00 90.31 84 ALA A N 1
ATOM 623 C CA . ALA A 1 84 ? -19.217 -8.677 -2.673 1.00 90.31 84 ALA A CA 1
ATOM 624 C C . ALA A 1 84 ? -18.056 -7.863 -2.073 1.00 90.31 84 ALA A C 1
ATOM 626 O O . ALA A 1 84 ? -16.992 -8.418 -1.806 1.00 90.31 84 ALA A O 1
ATOM 627 N N . ALA A 1 85 ? -18.292 -6.588 -1.748 1.00 94.00 85 ALA A N 1
ATOM 628 C CA . ALA A 1 85 ? -17.320 -5.719 -1.086 1.00 94.00 85 ALA A CA 1
ATOM 629 C C . ALA A 1 85 ? -16.879 -6.284 0.280 1.00 94.00 85 ALA A C 1
ATOM 631 O O . ALA A 1 85 ? -15.687 -6.363 0.584 1.00 94.00 85 ALA A O 1
ATOM 632 N N . ARG A 1 86 ? -17.826 -6.765 1.103 1.00 95.00 86 ARG A N 1
ATOM 633 C CA . ARG A 1 86 ? -17.506 -7.424 2.386 1.00 95.00 86 ARG A CA 1
ATOM 634 C C . ARG A 1 86 ? -16.677 -8.691 2.198 1.00 95.00 86 ARG A C 1
ATOM 636 O O . ARG A 1 86 ? -15.757 -8.944 2.982 1.00 95.00 86 ARG A O 1
ATOM 643 N N . HIS A 1 87 ? -16.996 -9.488 1.180 1.00 91.56 87 HIS A N 1
ATOM 644 C CA . HIS A 1 87 ? -16.224 -10.674 0.839 1.00 91.56 87 HIS A CA 1
ATOM 645 C C . HIS A 1 87 ? -14.802 -10.315 0.403 1.00 91.56 87 HIS A C 1
ATOM 647 O O . HIS A 1 87 ? -13.868 -10.910 0.937 1.00 91.56 87 HIS A O 1
ATOM 653 N N . GLN A 1 88 ? -14.629 -9.297 -0.444 1.00 91.94 88 GLN A N 1
ATOM 654 C CA . GLN A 1 88 ? -13.314 -8.797 -0.846 1.00 91.94 88 GLN A CA 1
ATOM 655 C C . GLN A 1 88 ? -12.477 -8.393 0.377 1.00 91.94 88 GLN A C 1
ATOM 657 O O . GLN A 1 88 ? -11.350 -8.861 0.519 1.00 91.94 88 GLN A O 1
ATOM 662 N N . LEU A 1 89 ? -13.037 -7.633 1.332 1.00 95.06 89 LEU A N 1
ATOM 663 C CA . LEU A 1 89 ? -12.328 -7.271 2.574 1.00 95.06 89 LEU A CA 1
ATOM 664 C C . LEU A 1 89 ? -11.864 -8.497 3.375 1.00 95.06 89 LEU A C 1
ATOM 666 O O . LEU A 1 89 ? -10.751 -8.507 3.909 1.00 95.06 89 LEU A O 1
ATOM 670 N N . ARG A 1 90 ? -12.703 -9.539 3.470 1.00 93.44 90 ARG A N 1
ATOM 671 C CA . ARG A 1 90 ? -12.338 -10.794 4.151 1.00 93.44 90 ARG A CA 1
ATOM 672 C C . ARG A 1 90 ? -11.242 -11.538 3.404 1.00 93.44 90 ARG A C 1
ATOM 674 O O . ARG A 1 90 ? -10.269 -11.969 4.022 1.00 93.44 90 ARG A O 1
ATOM 681 N N . GLN A 1 91 ? -11.408 -11.693 2.096 1.00 90.94 91 GLN A N 1
ATOM 682 C CA . GLN A 1 91 ? -10.473 -12.398 1.231 1.00 90.94 91 GLN A CA 1
ATOM 683 C C . GLN A 1 91 ? -9.098 -11.733 1.251 1.00 90.94 91 GLN A C 1
ATOM 685 O O . GLN A 1 91 ? -8.088 -12.413 1.412 1.00 90.94 91 GLN A O 1
ATOM 690 N N . TRP A 1 92 ? -9.072 -10.402 1.209 1.00 94.56 92 TRP A N 1
ATOM 691 C CA . TRP A 1 92 ? -7.856 -9.602 1.290 1.00 94.56 92 TRP A CA 1
ATOM 692 C C . TRP A 1 92 ? -7.342 -9.403 2.714 1.00 94.56 92 TRP A C 1
ATOM 694 O O . TRP A 1 92 ? -6.393 -8.654 2.920 1.00 94.56 92 TRP A O 1
ATOM 704 N N . ARG A 1 93 ? -7.936 -10.077 3.707 1.00 96.19 93 ARG A N 1
ATOM 705 C CA . ARG A 1 93 ? -7.493 -10.080 5.110 1.00 96.19 93 ARG A CA 1
ATOM 706 C C . ARG A 1 93 ? -7.417 -8.684 5.738 1.00 96.19 93 ARG A C 1
ATOM 708 O O . ARG A 1 93 ? -6.674 -8.485 6.701 1.00 96.19 93 ARG A O 1
ATOM 715 N N . PHE A 1 94 ? -8.226 -7.739 5.262 1.00 97.25 94 PHE A N 1
ATOM 716 C CA . PHE A 1 94 ? -8.293 -6.393 5.830 1.00 97.25 94 PHE A CA 1
ATOM 717 C C . PHE A 1 94 ? -8.590 -6.398 7.342 1.00 97.25 94 PHE A C 1
ATOM 719 O O . PHE A 1 94 ? -7.841 -5.750 8.072 1.00 97.25 94 PHE A O 1
ATOM 726 N N . PRO A 1 95 ? -9.547 -7.197 7.870 1.00 97.19 95 PRO A N 1
ATOM 727 C CA . PRO A 1 95 ? -9.747 -7.327 9.317 1.00 97.19 95 PRO A CA 1
ATOM 728 C C . PRO A 1 95 ? -8.478 -7.707 10.087 1.00 97.19 95 PRO A C 1
ATOM 730 O O . PRO A 1 95 ? -8.186 -7.136 11.135 1.00 97.19 95 PRO A O 1
ATOM 733 N N . THR A 1 96 ? -7.702 -8.661 9.562 1.00 97.19 96 THR A N 1
ATOM 734 C CA . THR A 1 96 ? -6.445 -9.095 10.184 1.00 97.19 96 THR A CA 1
ATOM 735 C C . THR A 1 96 ? -5.410 -7.976 10.159 1.00 97.19 96 THR A C 1
ATOM 737 O O . THR A 1 96 ? -4.726 -7.768 11.156 1.00 97.19 96 THR A O 1
ATOM 740 N N . ALA A 1 97 ? -5.312 -7.237 9.051 1.00 97.56 97 ALA A N 1
ATOM 741 C CA . ALA A 1 97 ? -4.386 -6.118 8.927 1.00 97.56 97 ALA A CA 1
ATOM 742 C C . ALA A 1 97 ? -4.731 -4.975 9.895 1.00 97.56 97 ALA A C 1
ATOM 744 O O . ALA A 1 97 ? -3.845 -4.489 10.594 1.00 97.56 97 ALA A O 1
ATOM 745 N N . VAL A 1 98 ? -6.013 -4.612 10.026 1.00 97.50 98 VAL A N 1
ATOM 746 C CA . VAL A 1 98 ? -6.459 -3.618 11.019 1.00 97.50 98 VAL A CA 1
ATOM 747 C C . VAL A 1 98 ? -6.119 -4.081 12.437 1.00 97.50 98 VAL A C 1
ATOM 749 O O . VAL A 1 98 ? -5.629 -3.290 13.246 1.00 97.50 98 VAL A O 1
ATOM 752 N N . SER A 1 99 ? -6.338 -5.361 12.747 1.00 97.19 99 SER A N 1
ATOM 753 C CA . SER A 1 99 ? -6.000 -5.909 14.062 1.00 97.19 99 SER A CA 1
ATOM 754 C C . SER A 1 99 ? -4.511 -5.888 14.368 1.00 97.19 99 SER A C 1
ATOM 756 O O . SER A 1 99 ? -4.148 -5.557 15.491 1.00 97.19 99 SER A O 1
ATOM 758 N N . ALA A 1 100 ? -3.656 -6.192 13.392 1.00 95.50 100 ALA A N 1
ATOM 759 C CA . ALA A 1 100 ? -2.209 -6.107 13.569 1.00 95.50 100 ALA A CA 1
ATOM 760 C C . ALA A 1 100 ? -1.763 -4.662 13.834 1.00 95.50 100 ALA A C 1
ATOM 762 O O . ALA A 1 100 ? -0.995 -4.411 14.755 1.00 95.50 100 ALA A O 1
ATOM 763 N N . VAL A 1 101 ? -2.313 -3.705 13.081 1.00 94.88 101 VAL A N 1
ATOM 764 C CA . VAL A 1 101 ? -1.974 -2.280 13.197 1.00 94.88 101 VAL A CA 1
ATOM 765 C C . VAL A 1 101 ? -2.400 -1.669 14.532 1.00 94.88 101 VAL A C 1
ATOM 767 O O . VAL A 1 101 ? -1.689 -0.834 15.080 1.00 94.88 101 VAL A O 1
ATOM 770 N N . THR A 1 102 ? -3.567 -2.055 15.041 1.00 94.81 102 THR A N 1
ATOM 771 C CA . THR A 1 102 ? -4.154 -1.465 16.259 1.00 94.81 102 THR A CA 1
ATOM 772 C C . THR A 1 102 ? -3.904 -2.289 17.521 1.00 94.81 102 THR A C 1
ATOM 774 O O . THR A 1 102 ? -4.229 -1.858 18.624 1.00 94.81 102 THR A O 1
ATOM 777 N N . GLY A 1 103 ? -3.430 -3.530 17.379 1.00 94.69 103 GLY A N 1
ATOM 778 C CA . GLY A 1 103 ? -3.391 -4.509 18.467 1.00 94.69 103 GLY A CA 1
ATOM 779 C C . GLY A 1 103 ? -4.772 -4.917 19.005 1.00 94.69 103 GLY A C 1
ATOM 780 O O . GLY A 1 103 ? -4.850 -5.591 20.033 1.00 94.69 103 GLY A O 1
ATOM 781 N N . MET A 1 104 ? -5.871 -4.517 18.351 1.00 95.69 104 MET A N 1
ATOM 782 C CA . MET A 1 104 ? -7.241 -4.783 18.794 1.00 95.69 104 MET A CA 1
ATOM 783 C C . MET A 1 104 ? -7.963 -5.748 17.844 1.00 95.69 104 MET A C 1
ATOM 785 O O . MET A 1 104 ? -7.875 -5.605 16.623 1.00 95.69 104 MET A O 1
ATOM 789 N N . PRO A 1 105 ? -8.752 -6.712 18.355 1.00 96.31 105 PRO A N 1
ATOM 790 C CA . PRO A 1 105 ? -9.613 -7.529 17.508 1.00 96.31 105 PRO A CA 1
ATOM 791 C C . PRO A 1 105 ? -10.546 -6.658 16.657 1.00 96.31 105 PRO A C 1
ATOM 793 O O . PRO A 1 105 ? -11.262 -5.818 17.198 1.00 96.31 105 PRO A O 1
ATOM 796 N N . PHE A 1 106 ? -10.593 -6.893 15.341 1.00 96.81 106 PHE A N 1
ATOM 797 C CA . PHE A 1 106 ? -11.361 -6.067 14.398 1.00 96.81 106 PHE A CA 1
ATOM 798 C C . PHE A 1 106 ? -12.836 -5.932 14.789 1.00 96.81 106 PHE A C 1
ATOM 800 O O . PHE A 1 106 ? -13.423 -4.867 14.652 1.00 96.81 106 PHE A O 1
ATOM 807 N N . ARG A 1 107 ? -13.423 -6.982 15.378 1.00 96.69 107 ARG A N 1
ATOM 808 C CA . ARG A 1 107 ? -14.795 -6.967 15.909 1.00 96.69 107 ARG A CA 1
ATOM 809 C C . ARG A 1 107 ? -15.056 -5.868 16.940 1.00 96.69 107 ARG A C 1
ATOM 811 O O . ARG A 1 107 ? -16.176 -5.377 17.009 1.00 96.69 107 ARG A O 1
ATOM 818 N N . LEU A 1 108 ? -14.049 -5.473 17.719 1.00 95.62 108 LEU A N 1
ATOM 819 C CA . LEU A 1 108 ? -14.163 -4.377 18.689 1.00 95.62 108 LEU A CA 1
ATOM 820 C C . LEU A 1 108 ? -14.082 -2.992 18.038 1.00 95.62 108 LEU A C 1
ATOM 822 O O . LEU A 1 108 ? -14.413 -2.001 18.681 1.00 95.62 108 LEU A O 1
ATOM 826 N N . LEU A 1 109 ? -13.643 -2.928 16.782 1.00 96.31 109 LEU A N 1
ATOM 827 C CA . LEU A 1 109 ? -13.555 -1.702 15.997 1.00 96.31 109 LEU A CA 1
ATOM 828 C C . LEU A 1 109 ? -14.756 -1.535 15.065 1.00 96.31 109 LEU A C 1
ATOM 830 O O . LEU A 1 109 ? -14.942 -0.460 14.518 1.00 96.31 109 LEU A O 1
ATOM 834 N N . VAL A 1 110 ? -15.579 -2.564 14.875 1.00 96.94 110 VAL A N 1
ATOM 835 C CA . VAL A 1 110 ? -16.783 -2.496 14.037 1.00 96.94 110 VAL A CA 1
ATOM 836 C C . VAL A 1 110 ? -17.976 -2.026 14.870 1.00 96.94 110 VAL A C 1
ATOM 838 O O . VAL A 1 110 ? -18.110 -2.389 16.042 1.00 96.94 110 VAL A O 1
ATOM 841 N N . VAL A 1 111 ? -18.842 -1.202 14.279 1.00 95.44 111 VAL A N 1
ATOM 842 C CA . VAL A 1 111 ? -20.080 -0.761 14.935 1.00 95.44 111 VAL A CA 1
ATOM 843 C C . VAL A 1 111 ? -21.020 -1.954 15.192 1.00 95.44 111 VAL A C 1
ATOM 845 O O . VAL A 1 111 ? -21.055 -2.884 14.384 1.00 95.44 111 VAL A O 1
ATOM 848 N N . PRO A 1 112 ? -21.785 -1.975 16.302 1.00 94.62 112 PRO A N 1
ATOM 849 C CA . PRO A 1 112 ? -22.627 -3.122 16.659 1.00 94.62 112 PRO A CA 1
ATOM 850 C C . PRO A 1 112 ? -23.624 -3.549 15.576 1.00 94.62 112 PRO A C 1
ATOM 852 O O . PRO A 1 112 ? -23.939 -4.733 15.465 1.00 94.62 112 PRO A O 1
ATOM 855 N N . GLU A 1 113 ? -24.105 -2.598 14.774 1.00 94.81 113 GLU A N 1
ATOM 856 C CA . GLU A 1 113 ? -25.050 -2.830 13.680 1.00 94.81 113 GLU A CA 1
ATOM 857 C C . GLU A 1 113 ? -24.501 -3.789 12.609 1.00 94.81 113 GLU A C 1
ATOM 859 O O . GLU A 1 113 ? -25.272 -4.536 12.010 1.00 94.81 113 GLU A O 1
ATOM 864 N N . ASP A 1 114 ? -23.177 -3.849 12.441 1.00 95.25 114 ASP A N 1
ATOM 865 C CA . ASP A 1 114 ? -22.515 -4.656 11.411 1.00 95.25 114 ASP A CA 1
ATOM 866 C C . ASP A 1 114 ? -21.944 -5.976 11.956 1.00 95.25 114 ASP A C 1
ATOM 868 O O . ASP A 1 114 ? -21.168 -6.660 11.287 1.00 95.25 114 ASP A O 1
ATOM 872 N N . TYR A 1 115 ? -22.313 -6.389 13.175 1.00 94.44 115 TYR A N 1
ATOM 873 C CA . TYR A 1 115 ? -21.802 -7.631 13.776 1.00 94.44 115 TYR A CA 1
ATOM 874 C C . TYR A 1 115 ? -22.203 -8.904 13.023 1.00 94.44 115 TYR A C 1
ATOM 876 O O . TYR A 1 115 ? -21.530 -9.929 13.172 1.00 94.44 115 TYR A O 1
ATOM 884 N N . SER A 1 116 ? -23.241 -8.841 12.186 1.00 92.06 116 SER A N 1
ATOM 885 C CA . SER A 1 116 ? -23.619 -9.930 11.278 1.00 92.06 116 SER A CA 1
ATOM 886 C C . SER A 1 116 ? -22.469 -10.336 10.350 1.00 92.06 116 SER A C 1
ATOM 888 O O . SER A 1 116 ? -22.320 -11.525 10.078 1.00 92.06 116 SER A O 1
ATOM 890 N N . TYR A 1 117 ? -21.588 -9.399 9.973 1.00 92.44 117 TYR A N 1
ATOM 891 C CA . TYR A 1 117 ? -20.398 -9.634 9.146 1.00 92.44 117 TYR A CA 1
ATOM 892 C C . TYR A 1 117 ? -19.528 -10.807 9.618 1.00 92.44 117 TYR A C 1
ATOM 894 O O . TYR A 1 117 ? -18.966 -11.533 8.795 1.00 92.44 117 TYR A O 1
ATOM 902 N N . PHE A 1 118 ? -19.409 -10.997 10.935 1.00 91.69 118 PHE A N 1
ATOM 903 C CA . PHE A 1 118 ? -18.556 -12.029 11.534 1.00 91.69 118 PHE A CA 1
ATOM 904 C C . PHE A 1 118 ? -19.181 -13.429 11.518 1.00 91.69 118 PHE A C 1
ATOM 906 O O . PHE A 1 118 ? -18.476 -14.401 11.776 1.00 91.69 118 PHE A O 1
ATOM 913 N N . GLY A 1 119 ? -20.482 -13.530 11.241 1.00 88.00 119 GLY A N 1
ATOM 914 C CA . GLY A 1 119 ? -21.210 -14.792 11.097 1.00 88.00 119 GLY A CA 1
ATOM 915 C C . GLY A 1 119 ? -21.571 -15.135 9.651 1.00 88.00 119 GLY A C 1
ATOM 916 O O . GLY A 1 119 ? -22.211 -16.157 9.423 1.00 88.00 119 GLY A O 1
ATOM 917 N N . GLU A 1 120 ? -21.201 -14.297 8.676 1.00 86.94 120 GLU A N 1
ATOM 918 C CA . GLU A 1 120 ? -21.494 -14.558 7.265 1.00 86.94 120 GLU A CA 1
ATOM 919 C C . GLU A 1 120 ? -20.723 -15.783 6.762 1.00 86.94 120 GLU A C 1
ATOM 921 O O . GLU A 1 120 ? -19.513 -15.912 6.971 1.00 86.94 120 GLU A O 1
ATOM 926 N N . ALA A 1 121 ? -21.423 -16.668 6.051 1.00 81.12 121 ALA A N 1
ATOM 927 C CA . ALA A 1 121 ? -20.783 -17.761 5.338 1.00 81.12 121 ALA A CA 1
ATOM 928 C C . ALA A 1 121 ? -19.871 -17.208 4.234 1.00 81.12 121 ALA A C 1
ATOM 930 O O . ALA A 1 121 ? -20.172 -16.196 3.594 1.00 81.12 121 ALA A O 1
ATOM 931 N N . TRP A 1 122 ? -18.755 -17.895 3.989 1.00 75.19 122 TRP A N 1
ATOM 932 C CA . TRP A 1 122 ? -17.954 -17.622 2.804 1.00 75.19 122 TRP A CA 1
ATOM 933 C C . TRP A 1 122 ? -18.807 -17.929 1.569 1.00 75.19 122 TRP A C 1
ATOM 935 O O . TRP A 1 122 ? -19.426 -18.998 1.534 1.00 75.19 122 TRP A O 1
ATOM 945 N N . PRO A 1 123 ? -18.863 -17.026 0.572 1.00 68.31 123 PRO A N 1
ATOM 946 C CA . PRO A 1 123 ? -19.413 -17.371 -0.727 1.00 68.31 123 PRO A CA 1
ATOM 947 C C . PRO A 1 123 ? -18.750 -18.661 -1.185 1.00 68.31 123 PRO A C 1
ATOM 949 O O . PRO A 1 123 ? -17.532 -18.815 -1.067 1.00 68.31 123 PRO A O 1
ATOM 952 N N . THR A 1 124 ? -19.556 -19.611 -1.639 1.00 62.59 124 THR A N 1
ATOM 953 C CA . THR A 1 124 ? -19.023 -20.816 -2.259 1.00 62.59 124 THR A CA 1
ATOM 954 C C . THR A 1 124 ? -18.271 -20.352 -3.497 1.00 62.59 124 THR A C 1
ATOM 956 O O . THR A 1 124 ? -18.867 -19.705 -4.358 1.00 62.59 124 THR A O 1
ATOM 959 N N . ASP A 1 125 ? -16.958 -20.590 -3.528 1.00 55.16 125 ASP A N 1
ATOM 960 C CA . ASP A 1 125 ? -16.099 -20.111 -4.607 1.00 55.16 125 ASP A CA 1
ATOM 961 C C . ASP A 1 125 ? -16.702 -20.570 -5.946 1.00 55.16 125 ASP A C 1
ATOM 963 O O . ASP A 1 125 ? -16.919 -21.774 -6.130 1.00 55.16 125 ASP A O 1
ATOM 967 N N . PRO A 1 126 ? -16.982 -19.666 -6.901 1.00 49.56 126 PRO A N 1
ATOM 968 C CA . PRO A 1 126 ? -17.563 -20.020 -8.192 1.00 49.56 126 PRO A CA 1
ATOM 969 C C . PRO A 1 126 ? -16.538 -20.700 -9.117 1.00 49.56 126 PRO A C 1
ATOM 971 O O . PRO A 1 126 ? -16.645 -20.602 -10.338 1.00 49.56 126 PRO A O 1
ATOM 974 N N . LEU A 1 127 ? -15.577 -21.452 -8.559 1.00 49.72 127 LEU A N 1
ATOM 975 C CA . LEU A 1 127 ? -14.642 -22.318 -9.289 1.00 49.72 127 LEU A CA 1
ATOM 976 C C . LEU A 1 127 ? -15.363 -23.276 -10.258 1.00 49.72 127 LEU A C 1
ATOM 978 O O . LEU A 1 127 ? -14.732 -23.831 -11.149 1.00 49.72 127 LEU A O 1
ATOM 982 N N . SER A 1 128 ? -16.680 -23.452 -10.112 1.00 43.06 128 SER A N 1
ATOM 983 C CA . SER A 1 128 ? -17.510 -24.342 -10.922 1.00 43.06 128 SER A CA 1
ATOM 984 C C . SER A 1 128 ? -18.212 -23.689 -12.131 1.00 43.06 128 SER A C 1
ATOM 986 O O . SER A 1 128 ? -18.912 -24.405 -12.842 1.00 43.06 128 SER A O 1
ATOM 988 N N . GLY A 1 129 ? -18.109 -22.372 -12.359 1.00 45.47 129 GLY A N 1
ATOM 989 C CA . GLY A 1 129 ? -19.071 -21.665 -13.226 1.00 45.47 129 GLY A CA 1
ATOM 990 C C . GLY A 1 129 ? -18.649 -21.305 -14.656 1.00 45.47 129 GLY A C 1
ATOM 991 O O . GLY A 1 129 ? -19.422 -21.537 -15.577 1.00 45.47 129 GLY A O 1
ATOM 992 N N . ALA A 1 130 ? -17.486 -20.675 -14.857 1.00 44.34 130 ALA A N 1
ATOM 993 C CA . ALA A 1 130 ? -17.160 -20.036 -16.145 1.00 44.34 130 ALA A CA 1
ATOM 994 C C . ALA A 1 130 ? -15.664 -19.688 -16.285 1.00 44.34 130 ALA A C 1
ATOM 996 O O . ALA A 1 130 ? -15.296 -18.544 -16.548 1.00 44.34 130 ALA A O 1
ATOM 997 N N . ALA A 1 131 ? -14.760 -20.642 -16.051 1.00 51.75 131 ALA A N 1
ATOM 998 C CA . ALA A 1 131 ? -13.365 -20.445 -16.446 1.00 51.75 131 ALA A CA 1
ATOM 999 C C . ALA A 1 131 ? -13.202 -20.851 -17.918 1.00 51.75 131 ALA A C 1
ATOM 1001 O O . ALA A 1 131 ? -12.707 -21.934 -18.212 1.00 51.75 131 ALA A O 1
ATOM 1002 N N . ASP A 1 132 ? -13.596 -19.971 -18.841 1.00 57.31 132 ASP A N 1
ATOM 1003 C CA . ASP A 1 132 ? -13.445 -20.191 -20.292 1.00 57.31 132 ASP A CA 1
ATOM 1004 C C . ASP A 1 132 ? -11.967 -20.213 -20.742 1.00 57.31 132 ASP A C 1
ATOM 1006 O O . ASP A 1 132 ? -11.661 -20.510 -21.896 1.00 57.31 132 ASP A O 1
ATOM 1010 N N . SER A 1 133 ? -11.021 -19.931 -19.831 1.00 63.25 133 SER A N 1
ATOM 1011 C CA . SER A 1 133 ? -9.585 -19.999 -20.101 1.00 63.25 133 SER A CA 1
ATOM 1012 C C . SER A 1 133 ? -8.769 -20.617 -18.948 1.00 63.25 133 SER A C 1
ATOM 1014 O O . SER A 1 133 ? -9.084 -20.408 -17.767 1.00 63.25 133 SER A O 1
ATOM 1016 N N . PRO A 1 134 ? -7.642 -21.298 -19.255 1.00 64.50 134 PRO A N 1
ATOM 1017 C CA . PRO A 1 134 ? -6.679 -21.761 -18.253 1.00 64.50 134 PRO A CA 1
ATOM 1018 C C . PRO A 1 134 ? -6.157 -20.639 -17.342 1.00 64.50 134 PRO A C 1
ATOM 1020 O O . PRO A 1 134 ? -5.893 -20.881 -16.167 1.00 64.50 134 PRO A O 1
ATOM 1023 N N . ARG A 1 135 ? -6.056 -19.396 -17.831 1.00 63.12 135 ARG A N 1
ATOM 1024 C CA . ARG A 1 135 ? -5.597 -18.247 -17.030 1.00 63.12 135 ARG A CA 1
ATOM 1025 C C . ARG A 1 135 ? -6.591 -17.881 -15.944 1.00 63.12 135 ARG A C 1
ATOM 1027 O O . ARG A 1 135 ? -6.200 -17.738 -14.789 1.00 63.12 135 ARG A O 1
ATOM 1034 N N . SER A 1 136 ? -7.870 -17.803 -16.299 1.00 67.94 136 SER A N 1
ATOM 1035 C CA . SER A 1 136 ? -8.950 -17.557 -15.344 1.00 67.94 136 SER A CA 1
ATOM 1036 C C . SER A 1 136 ? -8.970 -18.636 -14.258 1.00 67.94 136 SER A C 1
ATOM 1038 O O . SER A 1 136 ? -9.191 -18.319 -13.093 1.00 67.94 136 SER A O 1
ATOM 1040 N N . SER A 1 137 ? -8.641 -19.886 -14.613 1.00 73.19 137 SER A N 1
ATOM 1041 C CA . SER A 1 137 ? -8.531 -20.993 -13.654 1.00 73.19 137 SER A CA 1
ATOM 1042 C C . SER A 1 137 ? -7.340 -20.851 -12.692 1.00 73.19 137 SER A C 1
ATOM 1044 O O . SER A 1 137 ? -7.507 -21.037 -11.488 1.00 73.19 137 SER A O 1
ATOM 1046 N N . VAL A 1 138 ? -6.157 -20.439 -13.175 1.00 77.69 138 VAL A N 1
ATOM 1047 C CA . VAL A 1 138 ? -4.967 -20.218 -12.328 1.00 77.69 138 VAL A CA 1
ATOM 1048 C C . VAL A 1 138 ? -5.149 -18.983 -11.448 1.00 77.69 138 VAL A C 1
ATOM 1050 O O . VAL A 1 138 ? -4.810 -19.012 -10.268 1.00 77.69 138 VAL A O 1
ATOM 1053 N N . HIS A 1 139 ? -5.723 -17.909 -11.988 1.00 79.19 139 HIS A N 1
ATOM 1054 C CA . HIS A 1 139 ? -6.047 -16.709 -11.224 1.00 79.19 139 HIS A CA 1
ATOM 1055 C C . HIS A 1 139 ? -7.071 -16.999 -10.122 1.00 79.19 139 HIS A C 1
ATOM 1057 O O . HIS A 1 139 ? -6.842 -16.629 -8.970 1.00 79.19 139 HIS A O 1
ATOM 1063 N N . ALA A 1 140 ? -8.160 -17.709 -10.441 1.00 77.94 140 ALA A N 1
ATOM 1064 C CA . ALA A 1 140 ? -9.147 -18.138 -9.452 1.00 77.94 140 ALA A CA 1
ATOM 1065 C C . ALA A 1 140 ? -8.514 -19.047 -8.389 1.00 77.94 140 ALA A C 1
ATOM 1067 O O . ALA A 1 140 ? -8.742 -18.848 -7.196 1.00 77.94 140 ALA A O 1
ATOM 1068 N N . TYR A 1 141 ? -7.641 -19.975 -8.795 1.00 82.56 141 TYR A N 1
ATOM 1069 C CA . TYR A 1 141 ? -6.868 -20.796 -7.868 1.00 82.56 141 TYR A CA 1
ATOM 1070 C C . TYR A 1 141 ? -6.016 -19.937 -6.922 1.00 82.56 141 TYR A C 1
ATOM 1072 O O . TYR A 1 141 ? -6.178 -20.041 -5.710 1.00 82.56 141 TYR A O 1
ATOM 1080 N N . LEU A 1 142 ? -5.169 -19.037 -7.427 1.00 84.75 142 LEU A N 1
ATOM 1081 C CA . LEU A 1 142 ? -4.317 -18.178 -6.589 1.00 84.75 142 LEU A CA 1
ATOM 1082 C C . LEU A 1 142 ? -5.133 -17.237 -5.689 1.00 84.75 142 LEU A C 1
ATOM 1084 O O . LEU A 1 142 ? -4.760 -16.967 -4.549 1.00 84.75 142 LEU A O 1
ATOM 1088 N N . THR A 1 143 ? -6.288 -16.789 -6.171 1.00 84.12 143 THR A N 1
ATOM 1089 C CA . THR A 1 143 ? -7.251 -15.980 -5.417 1.00 84.12 143 THR A CA 1
ATOM 1090 C C . THR A 1 143 ? -7.880 -16.782 -4.268 1.00 84.12 143 THR A C 1
ATOM 1092 O O . THR A 1 143 ? -7.955 -16.284 -3.141 1.00 84.12 143 THR A O 1
ATOM 1095 N N . SER A 1 144 ? -8.224 -18.056 -4.497 1.00 80.31 144 SER A N 1
ATOM 1096 C CA . SER A 1 144 ? -8.685 -18.984 -3.448 1.00 80.31 144 SER A CA 1
ATOM 1097 C C . SER A 1 144 ? -7.581 -19.320 -2.434 1.00 80.31 144 SER A C 1
ATOM 1099 O O . SER A 1 144 ? -7.835 -19.409 -1.232 1.00 80.31 144 SER A O 1
ATOM 1101 N N . GLN A 1 145 ? -6.325 -19.407 -2.894 1.00 83.00 145 GLN A N 1
ATOM 1102 C CA . GLN A 1 145 ? -5.140 -19.588 -2.048 1.00 83.00 145 GLN A CA 1
ATOM 1103 C C . GLN A 1 145 ? -4.730 -18.305 -1.309 1.00 83.00 145 GLN A C 1
ATOM 1105 O O . GLN A 1 145 ? -3.758 -18.312 -0.554 1.00 83.00 145 GLN A O 1
ATOM 1110 N N . ARG A 1 146 ? -5.479 -17.205 -1.487 1.00 85.38 146 ARG A N 1
ATOM 1111 C CA . ARG A 1 146 ? -5.228 -15.898 -0.859 1.00 85.38 146 ARG A CA 1
ATOM 1112 C C . ARG A 1 146 ? -3.839 -15.355 -1.188 1.00 85.38 146 ARG A C 1
ATOM 1114 O O . ARG A 1 146 ? -3.170 -14.772 -0.333 1.00 85.38 146 ARG A O 1
ATOM 1121 N N . CYS A 1 147 ? -3.400 -15.556 -2.430 1.00 87.19 147 CYS A N 1
ATOM 1122 C CA . CYS A 1 147 ? -2.119 -15.034 -2.885 1.00 87.19 147 CYS A CA 1
ATOM 1123 C C . CYS A 1 147 ? -2.112 -13.512 -3.042 1.00 87.19 147 CYS A C 1
ATOM 1125 O O . CYS A 1 147 ? -1.045 -12.906 -2.954 1.00 87.19 147 CYS A O 1
ATOM 1127 N N . PHE A 1 148 ? -3.292 -12.918 -3.225 1.00 91.81 148 PHE A N 1
ATOM 1128 C CA . PHE A 1 148 ? -3.526 -11.479 -3.293 1.00 91.81 148 PHE A CA 1
ATOM 1129 C C . PHE A 1 148 ? -4.275 -10.998 -2.042 1.00 91.81 148 PHE A C 1
ATOM 1131 O O . PHE A 1 148 ? -5.019 -11.758 -1.416 1.00 91.81 148 PHE A O 1
ATOM 1138 N N . GLY A 1 149 ? -4.078 -9.736 -1.677 1.00 94.94 149 GLY A N 1
ATOM 1139 C CA . GLY A 1 149 ? -4.605 -9.113 -0.469 1.00 94.94 149 GLY A CA 1
ATOM 1140 C C . GLY A 1 149 ? -3.509 -8.544 0.427 1.00 94.94 149 GLY A C 1
ATOM 1141 O O . GLY A 1 149 ? -2.413 -8.227 -0.029 1.00 94.94 149 GLY A O 1
ATOM 1142 N N . LEU A 1 150 ? -3.821 -8.410 1.715 1.00 97.50 150 LEU A N 1
ATOM 1143 C CA . LEU A 1 150 ? -2.952 -7.825 2.731 1.00 97.50 150 LEU A CA 1
ATOM 1144 C C . LEU A 1 150 ? -2.343 -8.913 3.623 1.00 97.50 150 LEU A C 1
ATOM 1146 O O . LEU A 1 150 ? -3.033 -9.796 4.141 1.00 97.50 150 LEU A O 1
ATOM 1150 N N . ARG A 1 151 ? -1.037 -8.823 3.854 1.00 96.31 151 ARG A N 1
ATOM 1151 C CA . ARG A 1 151 ? -0.259 -9.727 4.705 1.00 96.31 151 ARG A CA 1
ATOM 1152 C C . ARG A 1 151 ? 0.421 -8.903 5.799 1.00 96.31 151 ARG A C 1
ATOM 1154 O O . ARG A 1 151 ? 1.468 -8.310 5.542 1.00 96.31 151 ARG A O 1
ATOM 1161 N N . PRO A 1 152 ? -0.197 -8.795 6.988 1.00 96.25 152 PRO A N 1
ATOM 1162 C CA . PRO A 1 152 ? 0.390 -8.065 8.100 1.00 96.25 152 PRO A CA 1
ATOM 1163 C C . PRO A 1 152 ? 1.467 -8.887 8.816 1.00 96.25 152 PRO A C 1
ATOM 1165 O O . PRO A 1 152 ? 1.335 -10.102 8.970 1.00 96.25 152 PRO A O 1
ATOM 1168 N N . TYR A 1 153 ? 2.482 -8.190 9.313 1.00 95.06 153 TYR A N 1
ATOM 1169 C CA . TYR A 1 153 ? 3.619 -8.706 10.061 1.00 95.06 153 TYR A CA 1
ATOM 1170 C C . TYR A 1 153 ? 3.871 -7.827 11.285 1.00 95.06 153 TYR A C 1
ATOM 1172 O O . TYR A 1 153 ? 3.943 -6.604 11.172 1.00 95.06 153 TYR A O 1
ATOM 1180 N N . GLU A 1 154 ? 4.042 -8.449 12.449 1.00 92.69 154 GLU A N 1
ATOM 1181 C CA . GLU A 1 154 ? 4.506 -7.768 13.659 1.00 92.69 154 GLU A CA 1
ATOM 1182 C C . GLU A 1 154 ? 6.040 -7.818 13.703 1.00 92.69 154 GLU A C 1
ATOM 1184 O O . GLU A 1 154 ? 6.628 -8.895 13.713 1.00 92.69 154 GLU A O 1
ATOM 1189 N N . LEU A 1 155 ? 6.698 -6.660 13.737 1.00 90.12 155 LEU A N 1
ATOM 1190 C CA . LEU A 1 155 ? 8.156 -6.501 13.637 1.00 90.12 155 LEU A CA 1
ATOM 1191 C C . LEU A 1 155 ? 8.828 -6.288 15.003 1.00 90.12 155 LEU A C 1
ATOM 1193 O O . LEU A 1 155 ? 9.775 -5.498 15.127 1.00 90.12 155 LEU A O 1
ATOM 1197 N N . LYS A 1 156 ? 8.314 -6.973 16.030 1.00 85.12 156 LYS A N 1
ATOM 1198 C CA . LYS A 1 156 ? 8.712 -6.803 17.439 1.00 85.12 156 LYS A CA 1
ATOM 1199 C C . LYS A 1 156 ? 10.147 -7.252 17.719 1.00 85.12 156 LYS A C 1
ATOM 1201 O O . LYS A 1 156 ? 10.779 -6.720 18.628 1.00 85.12 156 LYS A O 1
ATOM 1206 N N . ASP A 1 157 ? 10.665 -8.204 16.950 1.00 84.00 157 ASP A N 1
ATOM 1207 C CA . ASP A 1 157 ? 11.976 -8.811 17.172 1.00 84.00 157 ASP A CA 1
ATOM 1208 C C . ASP A 1 157 ? 12.681 -9.173 15.851 1.00 84.00 157 ASP A C 1
ATOM 1210 O O . ASP A 1 157 ? 12.108 -9.123 14.762 1.00 84.00 157 ASP A O 1
ATOM 1214 N N . SER A 1 158 ? 13.970 -9.507 15.926 1.00 81.69 158 SER A N 1
ATOM 1215 C CA . SER A 1 158 ? 14.781 -9.807 14.738 1.00 81.69 158 SER A CA 1
ATOM 1216 C C . SER A 1 158 ? 14.393 -11.115 14.037 1.00 81.69 158 SER A C 1
ATOM 1218 O O . SER A 1 158 ? 14.651 -11.263 12.842 1.00 81.69 158 SER A O 1
ATOM 1220 N N . LEU A 1 159 ? 13.794 -12.072 14.753 1.00 84.94 159 LEU A N 1
ATOM 1221 C CA . LEU A 1 159 ? 13.387 -13.361 14.197 1.00 84.94 159 LEU A CA 1
ATOM 1222 C C . LEU A 1 159 ? 12.088 -13.214 13.399 1.00 84.94 159 LEU A C 1
ATOM 1224 O O . LEU A 1 159 ? 12.022 -13.691 12.268 1.00 84.94 159 LEU A O 1
ATOM 1228 N N . THR A 1 160 ? 11.106 -12.469 13.914 1.00 85.06 160 THR A N 1
ATOM 1229 C CA . THR A 1 160 ? 9.888 -12.113 13.163 1.00 85.06 160 THR A CA 1
ATOM 1230 C C . THR A 1 160 ? 10.207 -11.313 11.901 1.00 85.06 160 THR A C 1
ATOM 1232 O O . THR A 1 160 ? 9.648 -11.587 10.838 1.00 85.06 160 THR A O 1
ATOM 1235 N N . ARG A 1 161 ? 11.194 -10.409 11.969 1.00 85.12 161 ARG A N 1
ATOM 1236 C CA . ARG A 1 161 ? 11.736 -9.692 10.800 1.00 85.12 161 ARG A CA 1
ATOM 1237 C C . ARG A 1 161 ? 12.321 -10.630 9.741 1.00 85.12 161 ARG A C 1
ATOM 1239 O O . ARG A 1 161 ? 11.999 -10.498 8.564 1.00 85.12 161 ARG A O 1
ATOM 1246 N N . ARG A 1 162 ? 13.158 -11.595 10.136 1.00 84.69 162 ARG A N 1
ATOM 1247 C CA . ARG A 1 162 ? 13.748 -12.563 9.193 1.00 84.69 162 ARG A CA 1
ATOM 1248 C C . ARG A 1 162 ? 12.684 -13.463 8.565 1.00 84.69 162 ARG A C 1
ATOM 1250 O O . ARG A 1 162 ? 12.683 -13.646 7.350 1.00 84.69 162 ARG A O 1
ATOM 1257 N N . HIS A 1 163 ? 11.747 -13.956 9.371 1.00 88.19 163 HIS A N 1
ATOM 1258 C CA . HIS A 1 163 ? 10.657 -14.793 8.879 1.00 88.19 163 HIS A CA 1
ATOM 1259 C C . HIS A 1 163 ? 9.720 -14.063 7.922 1.00 88.19 163 HIS A C 1
ATOM 1261 O O . HIS A 1 163 ? 9.206 -14.697 7.007 1.00 88.19 163 HIS A O 1
ATOM 1267 N N . MET A 1 164 ? 9.508 -12.752 8.083 1.00 90.19 164 MET A N 1
ATOM 1268 C CA . MET A 1 164 ? 8.770 -11.962 7.094 1.00 90.19 164 MET A CA 1
ATOM 1269 C C . MET A 1 164 ? 9.425 -12.066 5.711 1.00 90.19 164 MET A C 1
ATOM 1271 O O . MET A 1 164 ? 8.737 -12.373 4.741 1.00 90.19 164 MET A O 1
ATOM 1275 N N . LEU A 1 165 ? 10.744 -11.861 5.623 1.00 87.50 165 LEU A N 1
ATOM 1276 C CA . LEU A 1 165 ? 11.469 -11.954 4.355 1.00 87.50 165 LEU A CA 1
ATOM 1277 C C . LEU A 1 165 ? 11.397 -13.359 3.756 1.00 87.50 165 LEU A C 1
ATOM 1279 O O . LEU A 1 165 ? 11.034 -13.506 2.594 1.00 87.50 165 LEU A O 1
ATOM 1283 N N . GLU A 1 166 ? 11.692 -14.387 4.550 1.00 88.62 166 GLU A N 1
ATOM 1284 C CA . GLU A 1 166 ? 11.627 -15.786 4.105 1.00 88.62 166 GLU A CA 1
ATOM 1285 C C . GLU A 1 166 ? 10.217 -16.167 3.625 1.00 88.62 166 GLU A C 1
ATOM 1287 O O . GLU A 1 166 ? 10.065 -16.791 2.577 1.00 88.62 166 GLU A O 1
ATOM 1292 N N . SER A 1 167 ? 9.183 -15.750 4.362 1.00 91.44 167 SER A N 1
ATOM 1293 C CA . SER A 1 167 ? 7.774 -16.007 4.047 1.00 91.44 167 SER A CA 1
ATOM 1294 C C . SER A 1 167 ? 7.336 -15.327 2.753 1.00 91.44 167 SER A C 1
ATOM 1296 O O . SER A 1 167 ? 6.667 -15.953 1.932 1.00 91.44 167 SER A O 1
ATOM 1298 N N . GLU A 1 168 ? 7.715 -14.064 2.540 1.00 90.75 168 GLU A N 1
ATOM 1299 C CA . GLU A 1 168 ? 7.394 -13.351 1.302 1.00 90.75 168 GLU A CA 1
ATOM 1300 C C . GLU A 1 168 ? 8.166 -13.930 0.112 1.00 90.75 168 GLU A C 1
ATOM 1302 O O . GLU A 1 168 ? 7.564 -14.224 -0.917 1.00 90.75 168 GLU A O 1
ATOM 1307 N N . VAL A 1 169 ? 9.464 -14.206 0.248 1.00 87.44 169 VAL A N 1
ATOM 1308 C CA . VAL A 1 169 ? 10.239 -14.840 -0.832 1.00 87.44 169 VAL A CA 1
ATOM 1309 C C . VAL A 1 169 ? 9.659 -16.211 -1.197 1.00 87.44 169 VAL A C 1
ATOM 1311 O O . VAL A 1 169 ? 9.478 -16.501 -2.378 1.00 87.44 169 VAL A O 1
ATOM 1314 N N . ALA A 1 170 ? 9.299 -17.041 -0.214 1.00 89.06 170 ALA A N 1
ATOM 1315 C CA . ALA A 1 170 ? 8.670 -18.337 -0.471 1.00 89.06 170 ALA A CA 1
ATOM 1316 C C . ALA A 1 170 ? 7.281 -18.198 -1.117 1.00 89.06 170 ALA A C 1
ATOM 1318 O O . ALA A 1 170 ? 6.945 -18.957 -2.026 1.00 89.06 170 ALA A O 1
ATOM 1319 N N . HIS A 1 171 ? 6.484 -17.220 -0.673 1.00 89.56 171 HIS A N 1
ATOM 1320 C CA . HIS A 1 171 ? 5.161 -16.924 -1.226 1.00 89.56 171 HIS A CA 1
ATOM 1321 C C . HIS A 1 171 ? 5.236 -16.563 -2.711 1.00 89.56 171 HIS A C 1
ATOM 1323 O O . HIS A 1 171 ? 4.574 -17.182 -3.544 1.00 89.56 171 HIS A O 1
ATOM 1329 N N . TRP A 1 172 ? 6.085 -15.594 -3.046 1.00 86.69 172 TRP A N 1
ATOM 1330 C CA . TRP A 1 172 ? 6.252 -15.106 -4.412 1.00 86.69 172 TRP A CA 1
ATOM 1331 C C . TRP A 1 172 ? 7.013 -16.097 -5.310 1.00 86.69 172 TRP A C 1
ATOM 1333 O O . TRP A 1 172 ? 6.817 -16.106 -6.526 1.00 86.69 172 TRP A O 1
ATOM 1343 N N . GLY A 1 173 ? 7.850 -16.957 -4.719 1.00 84.88 173 GLY A N 1
ATOM 1344 C CA . GLY A 1 173 ? 8.570 -18.040 -5.397 1.00 84.88 173 GLY A CA 1
ATOM 1345 C C . GLY A 1 173 ? 7.749 -19.311 -5.620 1.00 84.88 173 GLY A C 1
ATOM 1346 O O . GLY A 1 173 ? 8.263 -20.292 -6.157 1.00 84.88 173 GLY A O 1
ATOM 1347 N N . GLY A 1 174 ? 6.478 -19.324 -5.209 1.00 86.19 174 GLY A N 1
ATOM 1348 C CA . GLY A 1 174 ? 5.580 -20.445 -5.446 1.00 86.19 174 GLY A CA 1
ATOM 1349 C C . GLY A 1 174 ? 5.349 -20.680 -6.941 1.00 86.19 174 GLY A C 1
ATOM 1350 O O . GLY A 1 174 ? 4.929 -19.779 -7.662 1.00 86.19 174 GLY A O 1
ATOM 1351 N N . HIS A 1 175 ? 5.541 -21.923 -7.395 1.00 84.31 175 HIS A N 1
ATOM 1352 C CA . HIS A 1 175 ? 5.509 -22.298 -8.816 1.00 84.31 175 HIS A CA 1
ATOM 1353 C C . HIS A 1 175 ? 4.278 -21.781 -9.586 1.00 84.31 175 HIS A C 1
ATOM 1355 O O . HIS A 1 175 ? 4.412 -21.283 -10.700 1.00 84.31 175 HIS A O 1
ATOM 1361 N N . ALA A 1 176 ? 3.079 -21.870 -8.998 1.00 84.69 176 ALA A N 1
ATOM 1362 C CA . ALA A 1 176 ? 1.846 -21.413 -9.643 1.00 84.69 176 ALA A CA 1
ATOM 1363 C C . ALA A 1 176 ? 1.813 -19.889 -9.855 1.00 84.69 176 ALA A C 1
ATOM 1365 O O . ALA A 1 176 ? 1.380 -19.426 -10.909 1.00 84.69 176 ALA A O 1
ATOM 1366 N N . LEU A 1 177 ? 2.296 -19.117 -8.876 1.00 86.69 177 LEU A N 1
ATOM 1367 C CA . LEU A 1 177 ? 2.368 -17.663 -8.970 1.00 86.69 177 LEU A CA 1
ATOM 1368 C C . LEU A 1 177 ? 3.460 -17.245 -9.956 1.00 86.69 177 LEU A C 1
ATOM 1370 O O . LEU A 1 177 ? 3.183 -16.450 -10.847 1.00 86.69 177 LEU A O 1
ATOM 1374 N N . SER A 1 178 ? 4.656 -17.834 -9.876 1.00 84.94 178 SER A N 1
ATOM 1375 C CA . SER A 1 178 ? 5.747 -17.526 -10.810 1.00 84.94 178 SER A CA 1
ATOM 1376 C C . SER A 1 178 ? 5.354 -17.791 -12.267 1.00 84.94 178 SER A C 1
ATOM 1378 O O . SER A 1 178 ? 5.590 -16.936 -13.115 1.00 84.94 178 SER A O 1
ATOM 1380 N N . ARG A 1 179 ? 4.663 -18.907 -12.552 1.00 82.81 179 ARG A N 1
ATOM 1381 C CA . ARG A 1 179 ? 4.153 -19.206 -13.904 1.00 82.81 179 ARG A CA 1
ATOM 1382 C C . ARG A 1 179 ? 3.108 -18.209 -14.384 1.00 82.81 179 ARG A C 1
ATOM 1384 O O . ARG A 1 179 ? 3.109 -17.856 -15.559 1.00 82.81 179 ARG A O 1
ATOM 1391 N N . LEU A 1 180 ? 2.211 -17.766 -13.501 1.00 85.25 180 LEU A N 1
ATOM 1392 C CA . LEU A 1 180 ? 1.255 -16.724 -13.858 1.00 85.25 180 LEU A CA 1
ATOM 1393 C C . LEU A 1 180 ? 1.986 -15.411 -14.178 1.00 85.25 180 LEU A C 1
ATOM 1395 O O . LEU A 1 180 ? 1.687 -14.792 -15.191 1.00 85.25 180 LEU A O 1
ATOM 1399 N N . LEU A 1 181 ? 2.959 -15.012 -13.356 1.00 87.19 181 LEU A N 1
ATOM 1400 C CA . LEU A 1 181 ? 3.734 -13.783 -13.550 1.00 87.19 181 LEU A CA 1
ATOM 1401 C C . LEU A 1 181 ? 4.550 -13.800 -14.852 1.00 87.19 181 LEU A C 1
ATOM 1403 O O . LEU A 1 181 ? 4.529 -12.815 -15.583 1.00 87.19 181 LEU A O 1
ATOM 1407 N N . GLU A 1 182 ? 5.211 -14.920 -15.164 1.00 84.56 182 GLU A N 1
ATOM 1408 C CA . GLU A 1 182 ? 5.926 -15.144 -16.435 1.00 84.56 182 GLU A CA 1
ATOM 1409 C C . GLU A 1 182 ? 5.005 -14.931 -17.632 1.00 84.56 182 GLU A C 1
ATOM 1411 O O . GLU A 1 182 ? 5.386 -14.316 -18.626 1.00 84.56 182 GLU A O 1
ATOM 1416 N N . HIS A 1 183 ? 3.775 -15.428 -17.509 1.00 83.38 183 HIS A N 1
ATOM 1417 C CA . HIS A 1 183 ? 2.783 -15.340 -18.563 1.00 83.38 183 HIS A CA 1
ATOM 1418 C C . HIS A 1 183 ? 2.293 -13.903 -18.770 1.00 83.38 183 HIS A C 1
ATOM 1420 O O . HIS A 1 183 ? 2.162 -13.454 -19.905 1.00 83.38 183 HIS A O 1
ATOM 1426 N N . ILE A 1 184 ? 1.991 -13.185 -17.686 1.00 85.38 184 ILE A N 1
ATOM 1427 C CA . ILE A 1 184 ? 1.239 -11.927 -17.774 1.00 85.38 184 ILE A CA 1
ATOM 1428 C C . ILE A 1 184 ? 2.104 -10.665 -17.823 1.00 85.38 184 ILE A C 1
ATOM 1430 O O . ILE A 1 184 ? 1.615 -9.617 -18.232 1.00 85.38 184 ILE A O 1
ATOM 1434 N N . LEU A 1 185 ? 3.364 -10.730 -17.393 1.00 83.94 185 LEU A N 1
ATOM 1435 C CA . LEU A 1 185 ? 4.256 -9.563 -17.381 1.00 83.94 185 LEU A CA 1
ATOM 1436 C C . LEU A 1 185 ? 5.158 -9.487 -18.616 1.00 83.94 185 LEU A C 1
ATOM 1438 O O . LEU A 1 185 ? 5.946 -8.552 -18.724 1.00 83.94 185 LEU A O 1
ATOM 1442 N N . CYS A 1 186 ? 5.075 -10.469 -19.527 1.00 75.62 186 CYS A N 1
ATOM 1443 C CA . CYS A 1 186 ? 5.910 -10.568 -20.733 1.00 75.62 186 CYS A CA 1
ATOM 1444 C C . CYS A 1 186 ? 7.414 -10.347 -20.459 1.00 75.62 186 CYS A C 1
ATOM 1446 O O . CYS A 1 186 ? 8.146 -9.820 -21.297 1.00 75.62 186 CYS A O 1
ATOM 1448 N N . GLY A 1 187 ? 7.874 -10.751 -19.273 1.00 68.31 187 GLY A N 1
ATOM 1449 C CA . GLY A 1 187 ? 9.213 -10.496 -18.760 1.00 68.31 187 GLY A CA 1
ATOM 1450 C C . GLY A 1 187 ? 9.630 -11.544 -17.724 1.00 68.31 187 GLY A C 1
ATOM 1451 O O . GLY A 1 187 ? 8.839 -12.422 -17.367 1.00 68.31 187 GLY A O 1
ATOM 1452 N N . PRO A 1 188 ? 10.878 -11.491 -17.234 1.00 68.06 188 PRO A N 1
ATOM 1453 C CA . PRO A 1 188 ? 11.389 -12.486 -16.301 1.00 68.06 188 PRO A CA 1
ATOM 1454 C C . PRO A 1 188 ? 10.682 -12.374 -14.941 1.00 68.06 188 PRO A C 1
ATOM 1456 O O . PRO A 1 188 ? 10.973 -11.475 -14.153 1.00 68.06 188 PRO A O 1
ATOM 1459 N N . ALA A 1 189 ? 9.792 -13.321 -14.608 1.00 66.31 189 ALA A N 1
ATOM 1460 C CA . ALA A 1 189 ? 9.156 -13.376 -13.279 1.00 66.31 189 ALA A CA 1
ATOM 1461 C C . ALA A 1 189 ? 10.177 -13.489 -12.139 1.00 66.31 189 ALA A C 1
ATOM 1463 O O . ALA A 1 189 ? 9.930 -13.028 -11.024 1.00 66.31 189 ALA A O 1
ATOM 1464 N N . ALA A 1 190 ? 11.351 -14.054 -12.436 1.00 64.12 190 ALA A N 1
ATOM 1465 C CA . ALA A 1 190 ? 12.485 -14.083 -11.527 1.00 64.12 190 ALA A CA 1
ATOM 1466 C C . ALA A 1 190 ? 12.905 -12.678 -11.058 1.00 64.12 190 ALA A C 1
ATOM 1468 O O . ALA A 1 190 ? 13.312 -12.539 -9.908 1.00 64.12 190 ALA A O 1
ATOM 1469 N N . ASP A 1 191 ? 12.768 -11.634 -11.884 1.00 65.88 191 ASP A N 1
ATOM 1470 C CA . ASP A 1 191 ? 13.096 -10.262 -11.481 1.00 65.88 191 ASP A CA 1
ATOM 1471 C C . ASP A 1 191 ? 12.002 -9.634 -10.606 1.00 65.88 191 ASP A C 1
ATOM 1473 O O . ASP A 1 191 ? 12.325 -8.925 -9.655 1.00 65.88 191 ASP A O 1
ATOM 1477 N N . VAL A 1 192 ? 10.722 -9.974 -10.796 1.00 66.38 192 VAL A N 1
ATOM 1478 C CA . VAL A 1 192 ? 9.663 -9.574 -9.845 1.00 66.38 192 VAL A CA 1
ATOM 1479 C C . VAL A 1 192 ? 9.938 -10.142 -8.456 1.00 66.38 192 VAL A C 1
ATOM 1481 O O . VAL A 1 192 ? 9.907 -9.419 -7.459 1.00 66.38 192 VAL A O 1
ATOM 1484 N N . LEU A 1 193 ? 10.249 -11.436 -8.397 1.00 67.50 193 LEU A N 1
ATOM 1485 C CA . LEU A 1 193 ? 10.524 -12.146 -7.155 1.00 67.50 193 LEU A CA 1
ATOM 1486 C C . LEU A 1 193 ? 11.798 -11.639 -6.470 1.00 67.50 193 LEU A C 1
ATOM 1488 O O . LEU A 1 193 ? 11.784 -11.266 -5.298 1.00 67.50 193 LEU A O 1
ATOM 1492 N N . ARG A 1 194 ? 12.912 -11.647 -7.204 1.00 67.06 194 ARG A N 1
ATOM 1493 C CA . ARG A 1 194 ? 14.242 -11.368 -6.657 1.00 67.06 194 ARG A CA 1
ATOM 1494 C C . ARG A 1 194 ? 14.458 -9.889 -6.385 1.00 67.06 194 ARG A C 1
ATOM 1496 O O . ARG A 1 194 ? 15.196 -9.557 -5.471 1.00 67.06 194 ARG A O 1
ATOM 1503 N N . VAL A 1 195 ? 13.884 -9.006 -7.199 1.00 74.75 195 VAL A N 1
ATOM 1504 C CA . VAL A 1 195 ? 14.244 -7.586 -7.187 1.00 74.75 195 VAL A CA 1
ATOM 1505 C C . VAL A 1 195 ? 13.141 -6.743 -6.564 1.00 74.75 195 VAL A C 1
ATOM 1507 O O . VAL A 1 195 ? 13.432 -5.944 -5.688 1.00 74.75 195 VAL A O 1
ATOM 1510 N N . LEU A 1 196 ? 11.870 -6.920 -6.932 1.00 84.25 196 LEU A N 1
ATOM 1511 C CA . LEU A 1 196 ? 10.807 -6.071 -6.375 1.00 84.25 196 LEU A CA 1
ATOM 1512 C C . LEU A 1 196 ? 10.413 -6.495 -4.965 1.00 84.25 196 LEU A C 1
ATOM 1514 O O . LEU A 1 196 ? 10.468 -5.687 -4.042 1.00 84.25 196 LEU A O 1
ATOM 1518 N N . VAL A 1 197 ? 10.034 -7.760 -4.784 1.00 85.44 197 VAL A N 1
ATOM 1519 C CA . VAL A 1 197 ? 9.540 -8.255 -3.489 1.00 85.44 197 VAL A CA 1
ATOM 1520 C C . VAL A 1 197 ? 10.644 -8.201 -2.440 1.00 85.44 197 VAL A C 1
ATOM 1522 O O . VAL A 1 197 ? 10.431 -7.655 -1.358 1.00 85.44 197 VAL A O 1
ATOM 1525 N N . GLN A 1 198 ? 11.834 -8.713 -2.763 1.00 85.94 198 GLN A N 1
ATOM 1526 C CA . GLN A 1 198 ? 12.956 -8.715 -1.828 1.00 85.94 198 GLN A CA 1
ATOM 1527 C C . GLN A 1 198 ? 13.343 -7.292 -1.400 1.00 85.94 198 GLN A C 1
ATOM 1529 O O . GLN A 1 198 ? 13.510 -7.057 -0.205 1.00 85.94 198 GLN A O 1
ATOM 1534 N N . GLU A 1 199 ? 13.438 -6.332 -2.325 1.00 85.31 199 GLU A N 1
ATOM 1535 C CA . GLU A 1 199 ? 13.801 -4.945 -1.992 1.00 85.31 199 GLU A CA 1
ATOM 1536 C C . GLU A 1 199 ? 12.674 -4.201 -1.265 1.00 85.31 199 GLU A C 1
ATOM 1538 O O . GLU A 1 199 ? 12.937 -3.405 -0.356 1.00 85.31 199 GLU A O 1
ATOM 1543 N N . LEU A 1 200 ? 11.407 -4.460 -1.608 1.00 85.88 200 LEU A N 1
ATOM 1544 C CA . LEU A 1 200 ? 10.267 -3.923 -0.864 1.00 85.88 200 LEU A CA 1
ATOM 1545 C C . LEU A 1 200 ? 10.310 -4.416 0.587 1.00 85.88 200 LEU A C 1
ATOM 1547 O O . LEU A 1 200 ? 10.359 -3.594 1.501 1.00 85.88 200 LEU A O 1
ATOM 1551 N N . VAL A 1 201 ? 10.387 -5.729 0.799 1.00 85.62 201 VAL A N 1
ATOM 1552 C CA . VAL A 1 201 ? 10.337 -6.349 2.131 1.00 85.62 201 VAL A CA 1
ATOM 1553 C C . VAL A 1 201 ? 11.575 -6.019 2.961 1.00 85.62 201 VAL A C 1
ATOM 1555 O O . VAL A 1 201 ? 11.444 -5.631 4.121 1.00 85.62 201 VAL A O 1
ATOM 1558 N N . SER A 1 202 ? 12.774 -6.098 2.379 1.00 83.12 202 SER A N 1
ATOM 1559 C CA . SER A 1 202 ? 14.027 -5.843 3.106 1.00 83.12 202 SER A CA 1
ATOM 1560 C C . SER A 1 202 ? 14.085 -4.425 3.665 1.00 83.12 202 SER A C 1
ATOM 1562 O O . SER A 1 202 ? 14.561 -4.216 4.780 1.00 83.12 202 SER A O 1
ATOM 1564 N N . GLY A 1 203 ? 13.545 -3.439 2.946 1.00 76.75 203 GLY A N 1
ATOM 1565 C CA . GLY A 1 203 ? 13.538 -2.075 3.457 1.00 76.75 203 GLY A CA 1
ATOM 1566 C C . GLY A 1 203 ? 12.541 -1.826 4.592 1.00 76.75 203 GLY A C 1
ATOM 1567 O O . GLY A 1 203 ? 12.809 -0.958 5.420 1.00 76.75 203 GLY A O 1
ATOM 1568 N N . ALA A 1 204 ? 11.466 -2.616 4.711 1.00 78.69 204 ALA A N 1
ATOM 1569 C CA . ALA A 1 204 ? 10.624 -2.602 5.913 1.00 78.69 204 ALA A CA 1
ATOM 1570 C C . ALA A 1 204 ? 11.398 -3.060 7.154 1.00 78.69 204 ALA A C 1
ATOM 1572 O O . 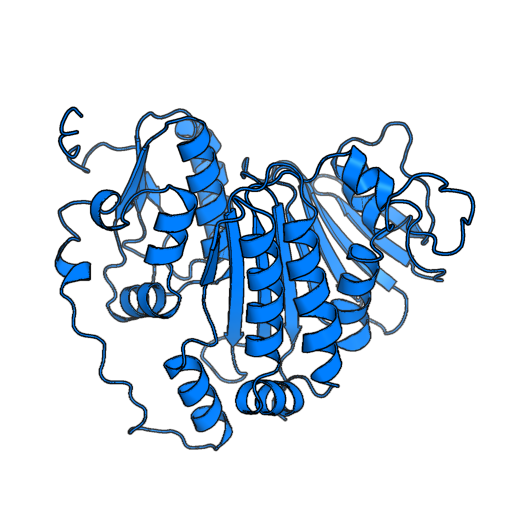ALA A 1 204 ? 11.244 -2.499 8.238 1.00 78.69 204 ALA A O 1
ATOM 1573 N N . LEU A 1 205 ? 12.314 -4.018 6.989 1.00 77.62 205 LEU A N 1
ATOM 1574 C CA . LEU A 1 205 ? 13.145 -4.516 8.087 1.00 77.62 205 LEU A CA 1
ATOM 1575 C C . LEU A 1 205 ? 14.194 -3.498 8.550 1.00 77.62 205 LEU A C 1
ATOM 1577 O O . LEU A 1 205 ? 14.589 -3.525 9.718 1.00 77.62 205 LEU A O 1
ATOM 1581 N N . GLN A 1 206 ? 14.625 -2.606 7.656 1.00 73.94 206 GLN A N 1
ATOM 1582 C CA . GLN A 1 206 ? 15.648 -1.591 7.919 1.00 73.94 206 GLN A CA 1
ATOM 1583 C C . GLN A 1 206 ? 15.096 -0.310 8.561 1.00 73.94 206 GLN A C 1
ATOM 1585 O O . GLN A 1 206 ? 15.874 0.498 9.072 1.00 73.94 206 GLN A O 1
ATOM 1590 N N . ARG A 1 207 ? 13.774 -0.086 8.560 1.00 78.25 207 ARG A N 1
ATOM 1591 C CA . ARG A 1 207 ? 13.198 1.133 9.145 1.00 78.25 207 ARG A CA 1
ATOM 1592 C C . ARG A 1 207 ? 13.153 1.053 10.670 1.00 78.25 207 ARG A C 1
ATOM 1594 O O . ARG A 1 207 ? 12.430 0.262 11.282 1.00 78.25 207 ARG A O 1
ATOM 1601 N N . THR A 1 208 ? 13.960 1.907 11.297 1.00 70.56 208 THR A N 1
ATOM 1602 C CA . THR A 1 208 ? 14.049 2.038 12.753 1.00 70.56 208 THR A CA 1
ATOM 1603 C C . THR A 1 208 ? 12.701 2.441 13.343 1.00 70.56 208 THR A C 1
ATOM 1605 O O . THR A 1 208 ? 12.099 3.429 12.927 1.00 70.56 208 THR A O 1
ATOM 1608 N N . GLY A 1 209 ? 12.248 1.703 14.357 1.00 80.62 209 GLY A N 1
ATOM 1609 C CA . GLY A 1 209 ? 11.009 1.998 15.080 1.00 80.62 209 GLY A CA 1
ATOM 1610 C C . GLY A 1 209 ? 9.735 1.431 14.450 1.00 80.62 209 GLY A C 1
ATOM 1611 O O . GLY A 1 209 ? 8.688 1.536 15.084 1.00 80.62 209 GLY A O 1
ATOM 1612 N N . ALA A 1 210 ? 9.815 0.795 13.275 1.00 88.06 210 ALA A N 1
ATOM 1613 C CA . ALA A 1 210 ? 8.696 0.037 12.723 1.00 88.06 210 ALA A CA 1
ATOM 1614 C C . ALA A 1 210 ? 8.346 -1.145 13.645 1.00 88.06 210 ALA A C 1
ATOM 1616 O O . ALA A 1 210 ? 9.225 -1.933 14.006 1.00 88.06 210 ALA A O 1
ATOM 1617 N N . GLN A 1 211 ? 7.078 -1.244 14.033 1.00 91.44 211 GLN A N 1
ATOM 1618 C CA . GLN A 1 211 ? 6.479 -2.321 14.824 1.00 91.44 211 GLN A CA 1
ATOM 1619 C C . GLN A 1 211 ? 5.539 -3.188 13.989 1.00 91.44 211 GLN A C 1
ATOM 1621 O O . GLN A 1 211 ? 5.310 -4.341 14.343 1.00 91.44 211 GLN A O 1
ATOM 1626 N N . THR A 1 212 ? 5.000 -2.655 12.895 1.00 94.31 212 THR A N 1
ATOM 1627 C CA . THR A 1 212 ? 4.086 -3.372 12.005 1.00 94.31 212 THR A CA 1
ATOM 1628 C C . THR A 1 212 ? 4.447 -3.075 10.561 1.00 94.31 212 THR A C 1
ATOM 1630 O O . THR A 1 212 ? 4.677 -1.919 10.216 1.00 94.31 212 THR A O 1
ATOM 1633 N N . ALA A 1 213 ? 4.439 -4.105 9.721 1.00 95.31 213 ALA A N 1
ATOM 1634 C CA . ALA A 1 213 ? 4.453 -3.965 8.272 1.00 95.31 213 ALA A CA 1
ATOM 1635 C C . ALA A 1 213 ? 3.284 -4.729 7.648 1.00 95.31 213 ALA A C 1
ATOM 1637 O O . ALA A 1 213 ? 2.766 -5.685 8.218 1.00 95.31 213 ALA A O 1
ATOM 1638 N N . VAL A 1 214 ? 2.850 -4.302 6.472 1.00 96.50 214 VAL A N 1
ATOM 1639 C CA . VAL A 1 214 ? 1.776 -4.902 5.692 1.00 96.50 214 VAL A CA 1
ATOM 1640 C C . VAL A 1 214 ? 2.227 -4.948 4.244 1.00 96.50 214 VAL A C 1
ATOM 1642 O O . VAL A 1 214 ? 2.382 -3.905 3.607 1.00 96.50 214 VAL A O 1
ATOM 1645 N N . ILE A 1 215 ? 2.391 -6.158 3.715 1.00 96.12 215 ILE A N 1
ATOM 1646 C CA . ILE A 1 215 ? 2.610 -6.374 2.284 1.00 96.12 215 ILE A CA 1
ATOM 1647 C C . ILE A 1 215 ? 1.252 -6.519 1.604 1.00 96.12 215 ILE A C 1
ATOM 1649 O O . ILE A 1 215 ? 0.400 -7.279 2.061 1.00 96.12 215 ILE A O 1
ATOM 1653 N N . GLY A 1 216 ? 1.035 -5.746 0.549 1.00 96.12 216 GLY A N 1
ATOM 1654 C CA . GLY A 1 216 ? -0.171 -5.731 -0.261 1.00 96.12 216 GLY A CA 1
ATOM 1655 C C . GLY A 1 216 ? 0.113 -6.267 -1.657 1.00 96.12 216 GLY A C 1
ATOM 1656 O O . GLY A 1 216 ? 1.147 -5.957 -2.246 1.00 96.12 216 GLY A O 1
ATOM 1657 N N . ALA A 1 217 ? -0.805 -7.062 -2.195 1.00 95.31 217 ALA A N 1
ATOM 1658 C CA . ALA A 1 217 ? -0.771 -7.490 -3.585 1.00 95.31 217 ALA A CA 1
ATOM 1659 C C . ALA A 1 217 ? -2.176 -7.482 -4.192 1.00 95.31 217 ALA A C 1
ATOM 1661 O O . ALA A 1 217 ? -3.125 -7.939 -3.559 1.00 95.31 217 ALA A O 1
ATOM 1662 N N . GLN A 1 218 ? -2.306 -7.009 -5.424 1.00 93.88 218 GLN A N 1
ATOM 1663 C CA . GLN A 1 218 ? -3.550 -7.014 -6.195 1.00 93.88 218 GLN A CA 1
ATOM 1664 C C . GLN A 1 218 ? -3.213 -7.292 -7.649 1.00 93.88 218 GLN A C 1
ATOM 1666 O O . GLN A 1 218 ? -2.289 -6.689 -8.189 1.00 93.88 218 GLN A O 1
ATOM 1671 N N . LEU A 1 219 ? -3.962 -8.198 -8.268 1.00 91.06 219 LEU A N 1
ATOM 1672 C CA . LEU A 1 219 ? -3.865 -8.478 -9.689 1.00 91.06 219 LEU A CA 1
ATOM 1673 C C . LEU A 1 219 ? -5.213 -8.201 -10.348 1.00 91.06 219 LEU A C 1
ATOM 1675 O O . LEU A 1 219 ? -6.233 -8.769 -9.966 1.00 91.06 219 LEU A O 1
ATOM 1679 N N . GLU A 1 220 ? -5.180 -7.349 -11.358 1.00 88.06 220 GLU A N 1
ATOM 1680 C CA . GLU A 1 220 ? -6.276 -7.063 -12.267 1.00 88.06 220 GLU A CA 1
ATOM 1681 C C . GLU A 1 220 ? -5.885 -7.576 -13.644 1.00 88.06 220 GLU A C 1
ATOM 1683 O O . GLU A 1 220 ? -4.865 -7.173 -14.205 1.00 88.06 220 GLU A O 1
ATOM 1688 N N . LEU A 1 221 ? -6.685 -8.485 -14.191 1.00 83.50 221 LEU A N 1
ATOM 1689 C CA . LEU A 1 221 ? -6.465 -8.999 -15.537 1.00 83.50 221 LEU A CA 1
ATOM 1690 C C . LEU A 1 221 ? -7.125 -8.074 -16.572 1.00 83.50 221 LEU A C 1
ATOM 1692 O O . LEU A 1 221 ? -8.207 -7.538 -16.293 1.00 83.50 221 LEU A O 1
ATOM 1696 N N . PRO A 1 222 ? -6.525 -7.901 -17.764 1.00 80.75 222 PRO A N 1
ATOM 1697 C CA . PRO A 1 222 ? -7.175 -7.185 -18.857 1.00 80.75 222 PRO A CA 1
ATOM 1698 C C . PRO A 1 222 ? -8.544 -7.798 -19.193 1.00 80.75 222 PRO A C 1
ATOM 1700 O O . PRO A 1 222 ? -8.788 -8.987 -18.977 1.00 80.75 222 PRO A O 1
ATOM 1703 N N . GLY A 1 223 ? -9.474 -6.973 -19.677 1.00 67.12 223 GLY A N 1
ATOM 1704 C CA . GLY A 1 223 ? -10.820 -7.424 -20.058 1.00 67.12 223 GLY A CA 1
ATOM 1705 C C . GLY A 1 223 ? -11.783 -7.679 -18.889 1.00 67.12 223 GLY A C 1
ATOM 1706 O O . GLY A 1 223 ? -12.964 -7.939 -19.118 1.00 67.12 223 GLY A O 1
ATOM 1707 N N . THR A 1 224 ? -11.331 -7.546 -17.639 1.00 64.00 224 THR A N 1
ATOM 1708 C CA . THR A 1 224 ? -12.234 -7.367 -16.490 1.00 64.00 224 THR A CA 1
ATOM 1709 C C . THR A 1 224 ? -12.776 -5.929 -16.476 1.00 64.00 224 THR A C 1
ATOM 1711 O O . THR A 1 224 ? -12.147 -5.030 -17.033 1.00 64.00 224 THR A O 1
ATOM 1714 N N . ALA A 1 225 ? -13.980 -5.705 -15.930 1.00 47.38 225 ALA A N 1
ATOM 1715 C CA . ALA A 1 225 ? -14.715 -4.437 -16.039 1.00 47.38 225 ALA A CA 1
ATOM 1716 C C . ALA A 1 225 ? -13.869 -3.214 -15.608 1.00 47.38 225 ALA A C 1
ATOM 1718 O O . ALA A 1 225 ? -13.755 -2.921 -14.424 1.00 47.38 225 ALA A O 1
ATOM 1719 N N . GLY A 1 226 ? -13.290 -2.511 -16.592 1.00 55.03 226 GLY A N 1
ATOM 1720 C CA . GLY A 1 226 ? -12.480 -1.296 -16.421 1.00 55.03 226 GLY A CA 1
ATOM 1721 C C . GLY A 1 226 ? -10.951 -1.461 -16.489 1.00 55.03 226 GLY A C 1
ATOM 1722 O O . GLY A 1 226 ? -10.252 -0.451 -16.472 1.00 55.03 226 GLY A O 1
ATOM 1723 N N . GLY A 1 227 ? -10.410 -2.680 -16.586 1.00 55.59 227 GLY A N 1
ATOM 1724 C CA . GLY A 1 227 ? -8.978 -2.934 -16.384 1.00 55.59 227 GLY A CA 1
ATOM 1725 C C . GLY A 1 227 ? -8.104 -2.817 -17.638 1.00 55.59 227 GLY A C 1
ATOM 1726 O O . GLY A 1 227 ? -8.312 -3.528 -18.620 1.00 55.59 227 GLY A O 1
ATOM 1727 N N . THR A 1 228 ? -7.038 -2.014 -17.563 1.00 66.50 228 THR A N 1
ATOM 1728 C CA . THR A 1 228 ? -5.895 -2.050 -18.501 1.00 66.50 228 THR A CA 1
ATOM 1729 C C . THR A 1 228 ? -4.926 -3.207 -18.219 1.00 66.50 228 THR A C 1
ATOM 1731 O O . THR A 1 228 ? -3.880 -3.282 -18.853 1.00 66.50 228 THR A O 1
ATOM 1734 N N . GLY A 1 229 ? -5.254 -4.073 -17.251 1.00 86.00 229 GLY A N 1
ATOM 1735 C CA . GLY A 1 229 ? -4.377 -5.110 -16.721 1.00 86.00 229 GLY A CA 1
ATOM 1736 C C . GLY A 1 229 ? -3.279 -4.523 -15.836 1.00 86.00 229 GLY A C 1
ATOM 1737 O O . GLY A 1 229 ? -2.357 -3.879 -16.336 1.00 86.00 229 GLY A O 1
ATOM 1738 N N . THR A 1 230 ? -3.331 -4.760 -14.524 1.00 91.81 230 THR A N 1
ATOM 1739 C CA . THR A 1 230 ? -2.292 -4.278 -13.604 1.00 91.81 230 THR A CA 1
ATOM 1740 C C . THR A 1 230 ? -1.972 -5.271 -12.489 1.00 91.81 230 THR A C 1
ATOM 1742 O O . THR A 1 230 ? -2.851 -5.909 -11.917 1.00 91.81 230 THR A O 1
ATOM 1745 N N . LEU A 1 231 ? -0.689 -5.395 -12.152 1.00 92.88 231 LEU A N 1
ATOM 1746 C CA . LEU A 1 231 ? -0.215 -6.049 -10.940 1.00 92.88 231 LEU A CA 1
ATOM 1747 C C . LEU A 1 231 ? 0.321 -4.968 -10.012 1.00 92.88 231 LEU A C 1
ATOM 1749 O O . LEU A 1 231 ? 1.311 -4.303 -10.317 1.00 92.88 231 LEU A O 1
ATOM 1753 N N . THR A 1 232 ? -0.313 -4.823 -8.859 1.00 94.69 232 THR A N 1
ATOM 1754 C CA . THR A 1 232 ? 0.131 -3.913 -7.811 1.00 94.69 232 THR A CA 1
ATOM 1755 C C . THR A 1 232 ? 0.754 -4.707 -6.675 1.00 94.69 232 THR A C 1
ATOM 1757 O O . THR A 1 232 ? 0.120 -5.604 -6.123 1.00 94.69 232 THR A O 1
ATOM 1760 N N . ILE A 1 233 ? 1.985 -4.355 -6.306 1.00 94.94 233 ILE A N 1
ATOM 1761 C CA . ILE A 1 233 ? 2.683 -4.868 -5.123 1.00 94.94 233 ILE A CA 1
ATOM 1762 C C . ILE A 1 233 ? 3.054 -3.674 -4.262 1.00 94.94 233 ILE A C 1
ATOM 1764 O O . ILE A 1 233 ? 3.609 -2.690 -4.750 1.00 94.94 233 ILE A O 1
ATOM 1768 N N . SER A 1 234 ? 2.749 -3.734 -2.980 1.00 95.81 234 SER A N 1
ATOM 1769 C CA . SER A 1 234 ? 2.964 -2.620 -2.076 1.00 95.81 234 SER A CA 1
ATOM 1770 C C . SER A 1 234 ? 3.410 -3.075 -0.704 1.00 95.81 234 SER A C 1
ATOM 1772 O O . SER A 1 234 ? 3.190 -4.200 -0.270 1.00 95.81 234 SER A O 1
ATOM 1774 N N . GLU A 1 235 ? 4.055 -2.167 -0.003 1.00 95.19 235 GLU A N 1
ATOM 1775 C CA . GLU A 1 235 ? 4.662 -2.382 1.291 1.00 95.19 235 GLU A CA 1
ATOM 1776 C C . GLU A 1 235 ? 4.390 -1.130 2.107 1.00 95.19 235 GLU A C 1
ATOM 1778 O O . GLU A 1 235 ? 4.789 -0.039 1.707 1.00 95.19 235 GLU A O 1
ATOM 1783 N N . TRP A 1 236 ? 3.670 -1.284 3.210 1.00 95.50 236 TRP A N 1
ATOM 1784 C CA . TRP A 1 236 ? 3.521 -0.233 4.204 1.00 95.50 236 TRP A CA 1
ATOM 1785 C C . TRP A 1 236 ? 4.073 -0.709 5.536 1.00 95.50 236 TRP A C 1
ATOM 1787 O O . TRP A 1 236 ? 3.796 -1.833 5.942 1.00 95.50 236 TRP A O 1
ATOM 1797 N N . ASP A 1 237 ? 4.747 0.161 6.267 1.00 93.56 237 ASP A N 1
ATOM 1798 C CA . ASP A 1 237 ? 5.070 -0.034 7.673 1.00 93.56 237 ASP A CA 1
ATOM 1799 C C . ASP A 1 237 ? 4.799 1.240 8.462 1.00 93.56 237 ASP A C 1
ATOM 1801 O O . ASP A 1 237 ? 4.684 2.335 7.917 1.00 93.56 237 ASP A O 1
ATOM 1805 N N . ASP A 1 238 ? 4.751 1.111 9.780 1.00 92.06 238 ASP A N 1
ATOM 1806 C CA . ASP A 1 238 ? 4.545 2.233 10.686 1.00 92.06 238 ASP A CA 1
ATOM 1807 C C . ASP A 1 238 ? 5.856 2.970 11.062 1.00 92.06 238 ASP A C 1
ATOM 1809 O O . ASP A 1 238 ? 5.840 3.907 11.872 1.00 92.06 238 ASP A O 1
ATOM 1813 N N . GLY A 1 239 ? 6.998 2.590 10.482 1.00 87.50 239 GLY A N 1
ATOM 1814 C CA . GLY A 1 239 ? 8.276 3.292 10.590 1.00 87.50 239 GLY A CA 1
ATOM 1815 C C . GLY A 1 239 ? 8.359 4.505 9.658 1.00 87.50 239 GLY A C 1
ATOM 1816 O O . GLY A 1 239 ? 7.955 4.468 8.500 1.00 87.50 239 GLY A O 1
ATOM 1817 N N . GLY A 1 240 ? 8.881 5.625 10.160 1.00 78.12 240 GLY A N 1
ATOM 1818 C CA . GLY A 1 240 ? 9.025 6.843 9.358 1.00 78.12 240 GLY A CA 1
ATOM 1819 C C . GLY A 1 240 ? 10.217 6.783 8.398 1.00 78.12 240 GLY A C 1
ATOM 1820 O O . GLY A 1 240 ? 11.296 6.313 8.767 1.00 78.12 240 GLY A O 1
ATOM 1821 N N . LEU A 1 241 ? 10.058 7.345 7.196 1.00 74.56 241 LEU A N 1
ATOM 1822 C CA . LEU A 1 241 ? 11.193 7.714 6.345 1.00 74.56 241 LEU A CA 1
ATOM 1823 C C . LEU A 1 241 ? 11.901 8.916 6.971 1.00 74.56 241 LEU A C 1
ATOM 1825 O O . LEU A 1 241 ? 11.468 10.058 6.831 1.00 74.56 241 LEU A O 1
ATOM 1829 N N . ARG A 1 242 ? 12.977 8.657 7.712 1.00 70.00 242 ARG A N 1
ATOM 1830 C CA . ARG A 1 242 ? 13.766 9.724 8.326 1.00 70.00 242 ARG A CA 1
ATOM 1831 C C . ARG A 1 242 ? 14.741 10.330 7.316 1.00 70.00 242 ARG A C 1
ATOM 1833 O O . ARG A 1 242 ? 15.296 9.613 6.483 1.00 70.00 242 ARG A O 1
ATOM 1840 N N . ALA A 1 243 ? 15.009 11.628 7.447 1.00 68.38 243 ALA A N 1
ATOM 1841 C CA . ALA A 1 243 ? 15.977 12.330 6.606 1.00 68.38 243 ALA A CA 1
ATOM 1842 C C . ALA A 1 243 ? 17.371 11.676 6.636 1.00 68.38 243 ALA A C 1
ATOM 1844 O O . ALA A 1 243 ? 18.025 11.628 5.601 1.00 68.38 243 ALA A O 1
ATOM 1845 N N . ASP A 1 244 ? 17.793 11.097 7.769 1.00 65.25 244 ASP A N 1
ATOM 1846 C CA . ASP A 1 244 ? 19.069 10.376 7.884 1.00 65.25 244 ASP A CA 1
ATOM 1847 C C . ASP A 1 244 ? 19.096 9.041 7.120 1.00 65.25 244 ASP A C 1
ATOM 1849 O O . ASP A 1 244 ? 20.149 8.610 6.655 1.00 65.25 244 ASP A O 1
ATOM 1853 N N . MET A 1 245 ? 17.946 8.382 6.950 1.00 69.12 245 MET A N 1
ATOM 1854 C CA . MET A 1 245 ? 17.836 7.192 6.096 1.00 69.12 245 MET A CA 1
ATOM 1855 C C . MET A 1 245 ? 17.875 7.585 4.619 1.00 69.12 245 MET A C 1
ATOM 1857 O O . MET A 1 245 ? 18.602 6.976 3.839 1.00 69.12 245 MET A O 1
ATOM 1861 N N . LEU A 1 246 ? 17.144 8.640 4.248 1.00 71.56 246 LEU A N 1
ATOM 1862 C CA . LEU A 1 246 ? 17.161 9.184 2.889 1.00 71.56 246 LEU A CA 1
ATOM 1863 C C . LEU A 1 246 ? 18.562 9.690 2.513 1.00 71.56 246 LEU A C 1
ATOM 1865 O O . LEU A 1 246 ? 19.037 9.412 1.417 1.00 71.56 246 LEU A O 1
ATOM 1869 N N . SER A 1 247 ? 19.271 10.348 3.436 1.00 66.56 247 SER A N 1
ATOM 1870 C CA . SER A 1 247 ? 20.648 10.809 3.221 1.00 66.56 247 SER A CA 1
ATOM 1871 C C . SER A 1 247 ? 21.649 9.673 3.069 1.00 66.56 247 SER A C 1
ATOM 1873 O O . SER A 1 247 ? 22.619 9.834 2.341 1.00 66.56 247 SER A O 1
ATOM 1875 N N . LYS A 1 248 ? 21.425 8.528 3.726 1.00 67.06 248 LYS A N 1
ATOM 1876 C CA . LYS A 1 248 ? 22.233 7.318 3.511 1.00 67.06 248 LYS A CA 1
ATOM 1877 C C . LYS A 1 248 ? 21.969 6.673 2.153 1.00 67.06 248 LYS A C 1
ATOM 1879 O O . LYS A 1 248 ? 22.814 5.927 1.683 1.00 67.06 248 LYS A O 1
ATOM 1884 N N . GLN A 1 249 ? 20.806 6.924 1.551 1.00 64.25 249 GLN A N 1
ATOM 1885 C CA . GLN A 1 249 ? 20.466 6.422 0.218 1.00 64.25 249 GLN A CA 1
ATOM 1886 C C . GLN A 1 249 ? 20.940 7.358 -0.900 1.00 64.25 249 GLN A C 1
ATOM 1888 O O . GLN A 1 249 ? 21.305 6.910 -1.994 1.00 64.25 249 GLN A O 1
ATOM 1893 N N . ILE A 1 250 ? 20.999 8.657 -0.608 1.00 62.12 250 ILE A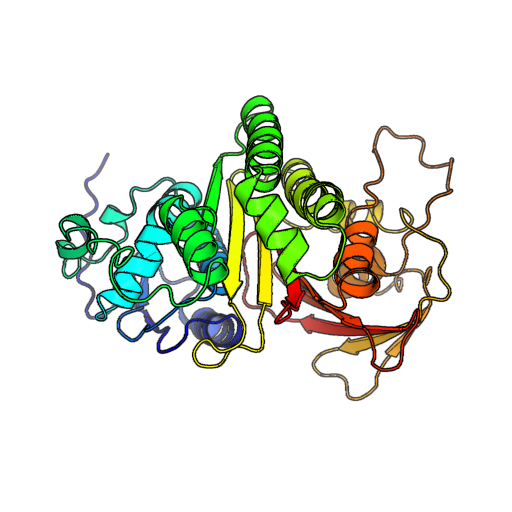 N 1
ATOM 1894 C CA . ILE A 1 250 ? 21.730 9.634 -1.409 1.00 62.12 250 ILE A CA 1
ATOM 1895 C C . ILE A 1 250 ? 23.188 9.157 -1.502 1.00 62.12 250 ILE A C 1
ATOM 1897 O O . ILE A 1 250 ? 23.795 8.763 -0.513 1.00 62.12 250 ILE A O 1
ATOM 1901 N N . TRP A 1 251 ? 23.723 9.110 -2.718 1.00 58.12 251 TRP A N 1
ATOM 1902 C CA . TRP A 1 251 ? 25.026 8.525 -3.029 1.00 58.12 251 TRP A CA 1
ATOM 1903 C C . TRP A 1 251 ? 25.145 6.992 -2.878 1.00 58.12 251 TRP A C 1
ATOM 1905 O O . TRP A 1 251 ? 26.264 6.525 -2.730 1.00 58.12 251 TRP A O 1
ATOM 1915 N N . THR A 1 252 ? 24.052 6.207 -3.020 1.00 48.97 252 THR A N 1
ATOM 1916 C CA . THR A 1 252 ? 24.069 4.710 -3.075 1.00 48.97 252 THR A CA 1
ATOM 1917 C C . THR A 1 252 ? 23.358 4.073 -4.298 1.00 48.97 252 THR A C 1
ATOM 1919 O O . THR A 1 252 ? 22.473 3.240 -4.179 1.00 48.97 252 THR A O 1
ATOM 1922 N N . GLY A 1 253 ? 23.688 4.412 -5.542 1.00 46.22 253 GLY A N 1
ATOM 1923 C CA . GLY A 1 253 ? 23.005 3.905 -6.757 1.00 46.22 253 GLY A CA 1
ATOM 1924 C C . GLY A 1 253 ? 23.738 4.294 -8.041 1.00 46.22 253 GLY A C 1
ATOM 1925 O O . GLY A 1 253 ? 24.878 4.682 -7.953 1.00 46.22 253 GLY A O 1
ATOM 1926 N N . PRO A 1 254 ? 23.222 4.104 -9.252 1.00 42.56 254 PRO A N 1
ATOM 1927 C CA . PRO A 1 254 ? 24.014 3.918 -10.470 1.00 42.56 254 PRO A CA 1
ATOM 1928 C C . PRO A 1 254 ? 24.667 5.195 -11.013 1.00 42.56 254 PRO A C 1
ATOM 1930 O O . PRO A 1 254 ? 24.353 6.325 -10.654 1.00 42.56 254 PRO A O 1
ATOM 1933 N N . ARG A 1 255 ? 25.485 5.007 -12.048 1.00 45.88 255 ARG A N 1
ATOM 1934 C CA . ARG A 1 255 ? 25.649 6.023 -13.093 1.00 45.88 255 ARG A CA 1
ATOM 1935 C C . ARG A 1 255 ? 24.508 5.888 -14.099 1.00 45.88 255 ARG A C 1
ATOM 1937 O O . ARG A 1 255 ? 24.275 4.785 -14.585 1.00 45.88 255 ARG A O 1
ATOM 1944 N N . GLY A 1 256 ? 23.872 6.993 -14.465 1.00 57.56 256 GLY A N 1
ATOM 1945 C CA . GLY A 1 256 ? 22.924 7.028 -15.573 1.00 57.56 256 GLY A CA 1
ATOM 1946 C C . GLY A 1 256 ? 23.005 8.349 -16.326 1.00 57.56 256 GLY A C 1
ATOM 1947 O O . GLY A 1 256 ? 23.283 9.388 -15.738 1.00 57.56 256 GLY A O 1
ATOM 1948 N N . THR A 1 257 ? 22.700 8.319 -17.621 1.00 68.31 257 THR A N 1
ATOM 1949 C CA . THR A 1 257 ? 22.247 9.486 -18.403 1.00 68.31 257 THR A CA 1
ATOM 1950 C C . THR A 1 257 ? 20.786 9.830 -18.088 1.00 68.31 257 THR A C 1
ATOM 1952 O O . THR A 1 257 ? 20.129 10.543 -18.849 1.00 68.31 257 THR A O 1
ATOM 1955 N N . ASP A 1 258 ? 20.283 9.294 -16.973 1.00 80.38 258 ASP A N 1
ATOM 1956 C CA . ASP A 1 258 ? 18.911 9.400 -16.530 1.00 80.38 258 ASP A CA 1
ATOM 1957 C C . ASP A 1 258 ? 18.558 10.866 -16.313 1.00 80.38 258 ASP A C 1
ATOM 1959 O O . ASP A 1 258 ? 19.234 11.618 -15.603 1.00 80.38 258 ASP A O 1
ATOM 1963 N N . ARG A 1 259 ? 17.496 11.271 -16.995 1.00 86.56 259 ARG A N 1
ATOM 1964 C CA . ARG A 1 259 ? 16.931 12.606 -16.935 1.00 86.56 259 ARG A CA 1
ATOM 1965 C C . ARG A 1 259 ? 15.556 12.498 -16.303 1.00 86.56 259 ARG A C 1
ATOM 1967 O O . ARG A 1 259 ? 14.708 11.756 -16.788 1.00 86.56 259 ARG A O 1
ATOM 1974 N N . PHE A 1 260 ? 15.330 13.271 -15.258 1.00 88.06 260 PHE A N 1
ATOM 1975 C CA . PHE A 1 260 ? 14.077 13.302 -14.524 1.00 88.06 260 PHE A CA 1
ATOM 1976 C C . PHE A 1 260 ? 13.390 14.633 -14.809 1.00 88.06 260 PHE A C 1
ATOM 1978 O O . PHE A 1 260 ? 13.962 15.697 -14.577 1.00 88.06 260 PHE A O 1
ATOM 1985 N N . VAL A 1 261 ? 12.180 14.572 -15.346 1.00 91.25 261 VAL A N 1
ATOM 1986 C CA . VAL A 1 261 ? 11.271 15.707 -15.466 1.00 91.25 261 VAL A CA 1
ATOM 1987 C C . VAL A 1 261 ? 10.395 15.684 -14.224 1.00 91.25 261 VAL A C 1
ATOM 1989 O O . VAL A 1 261 ? 9.567 14.792 -14.055 1.00 91.25 261 VAL A O 1
ATOM 1992 N N . VAL A 1 262 ? 10.642 16.623 -13.318 1.00 90.88 262 VAL A N 1
ATOM 1993 C CA . VAL A 1 262 ? 10.003 16.690 -12.008 1.00 90.88 262 VAL A CA 1
ATOM 1994 C C . VAL A 1 262 ? 8.896 17.735 -12.045 1.00 90.88 262 VAL A C 1
ATOM 1996 O O . VAL A 1 262 ? 9.149 18.921 -12.269 1.00 90.88 262 VAL A O 1
ATOM 1999 N N . ARG A 1 263 ? 7.670 17.293 -11.780 1.00 92.44 263 ARG A N 1
ATOM 2000 C CA . ARG A 1 263 ? 6.493 18.137 -11.576 1.00 92.44 263 ARG A CA 1
ATOM 2001 C C . ARG A 1 263 ? 6.223 18.241 -10.086 1.00 92.44 263 ARG A C 1
ATOM 2003 O O . ARG A 1 263 ? 6.013 17.234 -9.412 1.00 92.44 263 ARG A O 1
ATOM 2010 N N . ARG A 1 264 ? 6.243 19.464 -9.562 1.00 90.25 264 ARG A N 1
ATOM 2011 C CA . ARG A 1 264 ? 5.882 19.736 -8.169 1.00 90.25 264 ARG A CA 1
ATOM 2012 C C . ARG A 1 264 ? 4.491 20.324 -8.128 1.00 90.25 264 ARG A C 1
ATOM 2014 O O . ARG A 1 264 ? 4.192 21.263 -8.859 1.00 90.25 264 ARG A O 1
ATOM 2021 N N . GLU A 1 265 ? 3.667 19.794 -7.242 1.00 85.88 265 GLU A N 1
ATOM 2022 C CA . GLU A 1 265 ? 2.356 20.373 -6.984 1.00 85.88 265 GLU A CA 1
ATOM 2023 C C . GLU A 1 265 ? 2.476 21.857 -6.596 1.00 85.88 265 GLU A C 1
ATOM 2025 O O . GLU A 1 265 ? 3.337 22.241 -5.799 1.00 85.88 265 GLU A O 1
ATOM 2030 N N . GLY A 1 266 ? 1.631 22.698 -7.199 1.00 82.25 266 GLY A N 1
ATOM 2031 C CA . GLY A 1 266 ? 1.633 24.146 -6.980 1.00 82.25 266 GLY A CA 1
ATOM 2032 C C . GLY A 1 266 ? 2.743 24.918 -7.705 1.00 82.25 266 GLY A C 1
ATOM 2033 O O . GLY A 1 266 ? 2.915 26.104 -7.429 1.00 82.25 266 GLY A O 1
ATOM 2034 N N . ARG A 1 267 ? 3.503 24.286 -8.612 1.00 82.88 267 ARG A N 1
ATOM 2035 C CA . ARG A 1 267 ? 4.456 24.969 -9.503 1.00 82.88 267 ARG A CA 1
ATOM 2036 C C . ARG A 1 267 ? 4.085 24.750 -10.967 1.00 82.88 267 ARG A C 1
ATOM 2038 O O . ARG A 1 267 ? 3.916 23.614 -11.395 1.00 82.88 267 ARG A O 1
ATOM 2045 N N . ASP A 1 268 ? 4.056 25.836 -11.734 1.00 73.19 268 ASP A N 1
ATOM 2046 C CA . ASP A 1 268 ? 3.724 25.797 -13.167 1.00 73.19 268 ASP A CA 1
ATOM 2047 C C . ASP A 1 268 ? 4.899 25.342 -14.050 1.00 73.19 268 ASP A C 1
ATOM 2049 O O . ASP A 1 268 ? 4.704 24.918 -15.188 1.00 73.19 268 ASP A O 1
ATOM 2053 N N . ALA A 1 269 ? 6.132 25.436 -13.544 1.00 80.62 269 ALA A N 1
ATOM 2054 C CA . ALA A 1 269 ? 7.337 25.091 -14.290 1.00 80.62 269 ALA A CA 1
ATOM 2055 C C . ALA A 1 269 ? 7.806 23.660 -13.987 1.00 80.62 269 ALA A C 1
ATOM 2057 O O . ALA A 1 269 ? 8.032 23.303 -12.829 1.00 80.62 269 ALA A O 1
ATOM 2058 N N . GLU A 1 270 ? 8.019 22.867 -15.040 1.00 85.69 270 GLU A N 1
ATOM 2059 C CA . GLU A 1 270 ? 8.691 21.570 -14.941 1.00 85.69 270 GLU A CA 1
ATOM 2060 C C . GLU A 1 270 ? 10.186 21.761 -14.653 1.00 85.69 270 GLU A C 1
ATOM 2062 O O . GLU A 1 270 ? 10.880 22.535 -15.316 1.00 85.69 270 GLU A O 1
ATOM 2067 N N . GLU A 1 271 ? 10.707 21.017 -13.680 1.00 88.00 271 GLU A N 1
ATOM 2068 C CA . GLU A 1 271 ? 12.121 21.054 -13.320 1.00 88.00 271 GLU A CA 1
ATOM 2069 C C . GLU A 1 271 ? 12.835 19.849 -13.945 1.00 88.00 271 GLU A C 1
ATOM 2071 O O . GLU A 1 271 ? 12.433 18.704 -13.755 1.00 88.00 271 GLU A O 1
ATOM 2076 N N . THR A 1 272 ? 13.914 20.076 -14.698 1.00 86.31 272 THR A N 1
ATOM 2077 C CA . THR A 1 272 ? 14.746 18.976 -15.205 1.00 86.31 272 THR A CA 1
ATOM 2078 C C . THR A 1 272 ? 15.907 18.719 -14.255 1.00 86.31 272 THR A C 1
ATOM 2080 O O . THR A 1 272 ? 16.720 19.605 -14.000 1.00 86.31 272 THR A O 1
ATOM 2083 N N . TYR A 1 273 ? 16.022 17.474 -13.816 1.00 83.12 273 TYR A N 1
ATOM 2084 C CA . TYR A 1 273 ? 17.148 16.962 -13.055 1.00 83.12 273 TYR A CA 1
ATOM 2085 C C . TYR A 1 273 ? 17.900 15.919 -13.880 1.00 83.12 273 TYR A C 1
ATOM 2087 O O . TYR A 1 273 ? 17.318 15.175 -14.670 1.00 83.12 273 TYR A O 1
ATOM 2095 N N . HIS A 1 274 ? 19.207 15.847 -13.670 1.00 80.12 274 HIS A N 1
ATOM 2096 C CA . HIS A 1 274 ? 20.036 14.750 -14.153 1.00 80.12 274 HIS A CA 1
ATOM 2097 C C . HIS A 1 274 ? 20.387 13.844 -12.975 1.00 80.12 274 HIS A C 1
ATOM 2099 O O . HIS A 1 274 ? 20.453 14.316 -11.839 1.00 80.12 274 HIS A O 1
ATOM 2105 N N . ALA A 1 275 ? 20.614 12.555 -13.228 1.00 74.06 275 ALA A N 1
ATOM 2106 C CA . ALA A 1 275 ? 21.172 11.670 -12.212 1.00 74.06 275 ALA A CA 1
ATOM 2107 C C . ALA A 1 275 ? 22.414 12.302 -11.566 1.00 74.06 275 ALA A C 1
ATOM 2109 O O . ALA A 1 275 ? 23.179 13.002 -12.232 1.00 74.06 275 ALA A O 1
ATOM 2110 N N . GLN A 1 276 ? 22.611 12.035 -10.274 1.00 69.88 276 GLN A N 1
ATOM 2111 C CA . GLN A 1 276 ? 23.695 12.605 -9.463 1.00 69.88 276 GLN A CA 1
ATOM 2112 C C . GLN A 1 276 ? 23.561 14.110 -9.195 1.00 69.88 276 GLN A C 1
ATOM 2114 O O . GLN A 1 276 ? 24.510 14.728 -8.713 1.00 69.88 276 GLN A O 1
ATOM 2119 N N . HIS A 1 277 ? 22.394 14.708 -9.460 1.00 70.31 277 HIS A N 1
ATOM 2120 C CA . HIS A 1 277 ? 22.123 16.060 -8.990 1.00 70.31 277 HIS A CA 1
ATOM 2121 C C . HIS A 1 277 ? 22.160 16.073 -7.453 1.00 70.31 277 HIS A C 1
ATOM 2123 O O . HIS A 1 277 ? 21.393 15.329 -6.834 1.00 70.31 277 HIS A O 1
ATOM 2129 N N . PRO A 1 278 ? 23.046 16.865 -6.824 1.00 67.75 278 PRO A N 1
ATOM 2130 C CA . PRO A 1 278 ? 23.091 16.946 -5.373 1.00 67.75 278 PRO A CA 1
ATOM 2131 C C . PRO A 1 278 ? 21.762 17.508 -4.846 1.00 67.75 278 PRO A C 1
ATOM 2133 O O . PRO A 1 278 ? 21.149 18.340 -5.523 1.00 67.75 278 PRO A O 1
ATOM 2136 N N . PRO A 1 279 ? 21.310 17.092 -3.648 1.00 71.56 279 PRO A N 1
ATOM 2137 C CA . PRO A 1 279 ? 20.162 17.729 -3.014 1.00 71.56 279 PRO A CA 1
ATOM 2138 C C . PRO A 1 279 ? 20.416 19.233 -2.890 1.00 71.56 279 PRO A C 1
ATOM 2140 O O . PRO A 1 279 ? 21.526 19.658 -2.548 1.00 71.56 279 PRO A O 1
ATOM 2143 N N . ARG A 1 280 ? 19.391 20.048 -3.151 1.00 76.75 280 ARG A N 1
ATOM 2144 C CA . ARG A 1 280 ? 19.482 21.488 -2.886 1.00 76.75 280 ARG A CA 1
ATOM 2145 C C . ARG A 1 280 ? 19.737 21.719 -1.391 1.00 76.75 280 ARG A C 1
ATOM 2147 O O . ARG A 1 280 ? 19.097 21.089 -0.552 1.00 76.75 280 ARG A O 1
ATOM 2154 N N . GLN A 1 281 ? 20.678 22.606 -1.055 1.00 66.38 281 GLN A N 1
ATOM 2155 C CA . GLN A 1 281 ? 21.095 22.852 0.339 1.00 66.38 281 GLN A CA 1
ATOM 2156 C C . GLN A 1 281 ? 19.982 23.452 1.215 1.00 66.38 281 GLN A C 1
ATOM 2158 O O . GLN A 1 281 ? 20.018 23.321 2.433 1.00 66.38 281 GLN A O 1
ATOM 2163 N N . ASP A 1 282 ? 18.990 24.085 0.596 1.00 66.06 282 ASP A N 1
ATOM 2164 C CA . ASP A 1 282 ? 17.774 24.637 1.199 1.00 66.06 282 ASP A CA 1
ATOM 2165 C C . ASP A 1 282 ? 16.556 23.700 1.062 1.00 66.06 282 ASP A C 1
ATOM 2167 O O . ASP A 1 282 ? 15.426 24.067 1.392 1.00 66.06 282 ASP A O 1
ATOM 2171 N N . GLY A 1 283 ? 16.766 22.481 0.563 1.00 67.19 283 GLY A N 1
ATOM 2172 C CA . GLY A 1 283 ? 15.715 21.512 0.297 1.00 67.19 283 GLY A CA 1
ATOM 2173 C C . GLY A 1 283 ? 15.133 20.890 1.567 1.00 67.19 283 GLY A C 1
ATOM 2174 O O . GLY A 1 283 ? 15.849 20.277 2.353 1.00 67.19 283 GLY A O 1
ATOM 2175 N N . GLY A 1 284 ? 13.814 20.999 1.751 1.00 81.06 284 GLY A N 1
ATOM 2176 C CA . GLY A 1 284 ? 13.090 20.281 2.810 1.00 81.06 284 GLY A CA 1
ATOM 2177 C C . GLY A 1 284 ? 12.964 18.768 2.558 1.00 81.06 284 GLY A C 1
ATOM 2178 O O . GLY A 1 284 ? 13.526 18.227 1.607 1.00 81.06 284 GLY A O 1
ATOM 2179 N N . ASP A 1 285 ? 12.153 18.078 3.369 1.00 81.81 285 ASP A N 1
ATOM 2180 C CA . ASP A 1 285 ? 11.924 16.617 3.303 1.00 81.81 285 ASP A CA 1
ATOM 2181 C C . ASP A 1 285 ? 11.564 16.111 1.885 1.00 81.81 285 ASP A C 1
ATOM 2183 O O . ASP A 1 285 ? 11.985 15.028 1.475 1.00 81.81 285 ASP A O 1
ATOM 2187 N N . ALA A 1 286 ? 10.822 16.908 1.107 1.00 84.44 286 ALA A N 1
ATOM 2188 C CA . ALA A 1 286 ? 10.464 16.602 -0.279 1.00 84.44 286 ALA A CA 1
ATOM 2189 C C . ALA A 1 286 ? 11.684 16.538 -1.216 1.00 84.44 286 ALA A C 1
ATOM 2191 O O . ALA A 1 286 ? 11.745 15.682 -2.097 1.00 84.44 286 ALA A O 1
ATOM 2192 N N . GLU A 1 287 ? 12.652 17.441 -1.030 1.00 85.62 287 GLU A N 1
ATOM 2193 C CA . GLU A 1 287 ? 13.904 17.436 -1.794 1.00 85.62 287 GLU A CA 1
ATOM 2194 C C . GLU A 1 287 ? 14.770 16.250 -1.394 1.00 85.62 287 GLU A C 1
ATOM 2196 O O . GLU A 1 287 ? 15.359 15.614 -2.257 1.00 85.62 287 GLU A O 1
ATOM 2201 N N . MET A 1 288 ? 14.803 15.904 -0.107 1.00 82.19 288 MET A N 1
ATOM 2202 C CA . MET A 1 288 ? 15.529 14.728 0.371 1.00 82.19 288 MET A CA 1
ATOM 2203 C C . MET A 1 288 ? 14.949 13.430 -0.195 1.00 82.19 288 MET A C 1
ATOM 2205 O O . MET A 1 288 ? 15.703 12.549 -0.606 1.00 82.19 288 MET A O 1
ATOM 2209 N N . LEU A 1 289 ? 13.619 13.321 -0.273 1.00 83.94 289 LEU A N 1
ATOM 2210 C CA . LEU A 1 289 ? 12.952 12.191 -0.920 1.00 83.94 289 LEU A CA 1
ATOM 2211 C C . LEU A 1 289 ? 13.293 12.130 -2.416 1.00 83.94 289 LEU A C 1
ATOM 2213 O O . LEU A 1 289 ? 13.657 11.072 -2.923 1.00 83.94 289 LEU A O 1
ATOM 2217 N N . LEU A 1 290 ? 13.250 13.263 -3.117 1.00 85.38 290 LEU A N 1
ATOM 2218 C CA . LEU A 1 290 ? 13.638 13.331 -4.524 1.00 85.38 290 LEU A CA 1
ATOM 2219 C C . LEU A 1 290 ? 15.119 12.968 -4.732 1.00 85.38 290 LEU A C 1
ATOM 2221 O O . LEU A 1 290 ? 15.455 12.162 -5.596 1.00 85.38 290 LEU A O 1
ATOM 2225 N N . ALA A 1 291 ? 16.015 13.512 -3.915 1.00 80.69 291 ALA A N 1
ATOM 2226 C CA . ALA A 1 291 ? 17.445 13.257 -3.996 1.00 80.69 291 ALA A CA 1
ATOM 2227 C C . ALA A 1 291 ? 17.791 11.803 -3.653 1.00 80.69 291 ALA A C 1
ATOM 2229 O O . ALA A 1 291 ? 18.692 11.242 -4.267 1.00 80.69 291 ALA A O 1
ATOM 2230 N N . SER A 1 292 ? 17.056 11.145 -2.751 1.00 77.75 292 SER A N 1
ATOM 2231 C CA . SER A 1 292 ? 17.247 9.710 -2.484 1.00 77.75 292 SER A CA 1
ATOM 2232 C C . SER A 1 292 ? 16.967 8.818 -3.701 1.00 77.75 292 SER A C 1
ATOM 2234 O O . SER A 1 292 ? 17.534 7.730 -3.805 1.00 77.75 292 SER A O 1
ATOM 2236 N N . LEU A 1 293 ? 16.167 9.313 -4.653 1.00 78.12 293 LEU A N 1
ATOM 2237 C CA . LEU A 1 293 ? 15.904 8.674 -5.941 1.00 78.12 293 LEU A CA 1
ATOM 2238 C C . LEU A 1 293 ? 16.937 9.062 -7.019 1.00 78.12 293 LEU A C 1
ATOM 2240 O O . LEU A 1 293 ? 17.344 8.212 -7.809 1.00 78.12 293 LEU A O 1
ATOM 2244 N N . ILE A 1 294 ? 17.339 10.340 -7.070 1.00 73.19 294 ILE A N 1
ATOM 2245 C CA . ILE A 1 294 ? 18.128 10.929 -8.174 1.00 73.19 294 ILE A CA 1
ATOM 2246 C C . ILE A 1 294 ? 19.648 10.906 -7.921 1.00 73.19 294 ILE A C 1
ATOM 2248 O O . ILE A 1 294 ? 20.432 10.778 -8.864 1.00 73.19 294 ILE A O 1
ATOM 2252 N N . ALA A 1 295 ? 20.091 11.043 -6.670 1.00 58.81 295 ALA A N 1
ATOM 2253 C CA . ALA A 1 295 ? 21.486 11.305 -6.297 1.00 58.81 295 ALA A CA 1
ATOM 2254 C C . ALA A 1 295 ? 22.289 10.048 -5.917 1.00 58.81 295 ALA A C 1
ATOM 2256 O O . ALA A 1 295 ? 23.368 10.137 -5.336 1.00 58.81 295 ALA A O 1
ATOM 2257 N N . SER A 1 296 ? 21.782 8.855 -6.193 1.00 54.12 296 SER A N 1
ATOM 2258 C CA . SER A 1 296 ? 22.411 7.600 -5.786 1.00 54.12 296 SER A CA 1
ATOM 2259 C C . SER A 1 296 ? 23.736 7.344 -6.581 1.00 54.12 296 SER A C 1
ATOM 2261 O O . SER A 1 296 ? 23.736 7.447 -7.801 1.00 54.12 296 SER A O 1
ATOM 2263 N N . ASN A 1 297 ? 24.870 7.023 -5.913 1.00 52.53 297 ASN A N 1
ATOM 2264 C CA . ASN A 1 297 ? 26.239 6.738 -6.443 1.00 52.53 297 ASN A CA 1
ATOM 2265 C C . ASN A 1 297 ? 26.761 5.342 -5.975 1.00 52.53 297 ASN A C 1
ATOM 2267 O O . ASN A 1 297 ? 26.549 5.006 -4.827 1.00 52.53 297 ASN A O 1
ATOM 2271 N N . PRO A 1 298 ? 27.416 4.463 -6.758 1.00 44.12 298 PRO A N 1
ATOM 2272 C CA . PRO A 1 298 ? 27.657 3.082 -6.325 1.00 44.12 298 PRO A CA 1
ATOM 2273 C C . PRO A 1 298 ? 29.146 2.787 -6.087 1.00 44.12 298 PRO A C 1
ATOM 2275 O O . PRO A 1 298 ? 29.531 1.626 -5.970 1.00 44.12 298 PRO A O 1
ATOM 2278 N N . ARG A 1 299 ? 30.026 3.802 -6.099 1.00 42.06 299 ARG A N 1
ATOM 2279 C CA . ARG A 1 299 ? 31.489 3.607 -6.020 1.00 42.06 299 ARG A CA 1
ATOM 2280 C C . ARG A 1 299 ? 32.220 4.505 -5.030 1.00 42.06 299 ARG A C 1
ATOM 2282 O O . ARG A 1 299 ? 33.451 4.543 -5.073 1.00 42.06 299 ARG A O 1
ATOM 2289 N N . ASP A 1 300 ? 31.518 5.164 -4.116 1.00 42.12 300 ASP A N 1
ATOM 2290 C CA . ASP A 1 300 ? 32.213 5.792 -3.000 1.00 42.12 300 ASP A CA 1
ATOM 2291 C C . ASP A 1 300 ? 32.637 4.714 -1.991 1.00 42.12 300 ASP A C 1
ATOM 2293 O O . ASP A 1 300 ? 31.882 4.292 -1.119 1.00 42.12 300 ASP A O 1
ATOM 2297 N N . ARG A 1 301 ? 33.869 4.213 -2.146 1.00 41.75 301 ARG A N 1
ATOM 2298 C CA . ARG A 1 301 ? 34.519 3.312 -1.177 1.00 41.75 301 ARG A CA 1
ATOM 2299 C C . ARG A 1 301 ? 34.824 4.017 0.160 1.00 41.75 301 ARG A C 1
ATOM 2301 O O . ARG A 1 301 ? 35.411 3.392 1.037 1.00 41.75 301 ARG A O 1
ATOM 2308 N N . GLY A 1 302 ? 34.466 5.298 0.304 1.00 40.75 302 GLY A N 1
ATOM 2309 C CA . GLY A 1 302 ? 34.745 6.134 1.470 1.00 40.75 302 GLY A CA 1
ATOM 2310 C C . GLY A 1 302 ? 33.710 6.095 2.597 1.00 40.75 302 GLY A C 1
ATOM 2311 O O . GLY A 1 302 ? 33.996 6.639 3.662 1.00 40.75 302 GLY A O 1
ATOM 2312 N N . ALA A 1 303 ? 32.551 5.445 2.435 1.00 40.19 303 ALA A N 1
ATOM 2313 C CA . ALA A 1 303 ? 31.596 5.264 3.535 1.00 40.19 303 ALA A CA 1
ATOM 2314 C C . ALA A 1 303 ? 32.062 4.144 4.488 1.00 40.19 303 ALA A C 1
ATOM 2316 O O . ALA A 1 303 ? 31.477 3.068 4.581 1.00 40.19 303 ALA A O 1
ATOM 2317 N N . VAL A 1 304 ? 33.173 4.402 5.180 1.00 39.09 304 VAL A N 1
ATOM 2318 C CA . VAL A 1 304 ? 33.647 3.636 6.332 1.00 39.09 304 VAL A CA 1
ATOM 2319 C C . VAL A 1 304 ? 32.687 3.913 7.486 1.00 39.09 304 VAL A C 1
ATOM 2321 O O . VAL A 1 304 ? 32.771 4.946 8.147 1.00 39.09 304 VAL A O 1
ATOM 2324 N N . GLY A 1 305 ? 31.746 2.998 7.700 1.00 38.88 305 GLY A N 1
ATOM 2325 C CA . GLY A 1 305 ? 30.875 3.000 8.869 1.00 38.88 305 GLY A CA 1
ATOM 2326 C C . GLY A 1 305 ? 29.668 2.093 8.686 1.00 38.88 305 GLY A C 1
ATOM 2327 O O . GLY A 1 305 ? 28.602 2.607 8.378 1.00 38.88 305 GLY A O 1
ATOM 2328 N N . ASP A 1 306 ? 29.859 0.777 8.844 1.00 37.69 306 ASP A N 1
ATOM 2329 C CA . ASP A 1 306 ? 28.887 -0.299 9.154 1.00 37.69 306 ASP A CA 1
ATOM 2330 C C . ASP A 1 306 ? 27.486 -0.304 8.498 1.00 37.69 306 ASP A C 1
ATOM 2332 O O . ASP A 1 306 ? 26.615 -1.081 8.887 1.00 37.69 306 ASP A O 1
ATOM 2336 N N . GLY A 1 307 ? 27.235 0.521 7.487 1.00 40.66 307 GLY A N 1
ATOM 2337 C CA . GLY A 1 307 ? 25.962 0.617 6.793 1.00 40.66 307 GLY A CA 1
ATOM 2338 C C . GLY A 1 307 ? 26.088 0.058 5.390 1.00 40.66 307 GLY A C 1
ATOM 2339 O O . GLY A 1 307 ? 26.634 0.723 4.514 1.00 40.66 307 GLY A O 1
ATOM 2340 N N . GLU A 1 308 ? 25.542 -1.135 5.157 1.00 43.41 308 GLU A N 1
ATOM 2341 C CA . GLU A 1 308 ? 25.167 -1.580 3.814 1.00 43.41 308 GLU A CA 1
ATOM 2342 C C . GLU A 1 308 ? 24.275 -0.502 3.178 1.00 43.41 308 GLU A C 1
ATOM 2344 O O . GLU A 1 308 ? 23.093 -0.370 3.505 1.00 43.41 308 GLU A O 1
ATOM 2349 N N . GLY A 1 309 ? 24.849 0.332 2.310 1.00 46.47 309 GLY A N 1
ATOM 2350 C CA . GLY A 1 309 ? 24.098 1.321 1.548 1.00 46.47 309 GLY A CA 1
ATOM 2351 C C . GLY A 1 309 ? 23.113 0.596 0.641 1.00 46.47 309 GLY A C 1
ATOM 2352 O O . GLY A 1 309 ? 23.514 0.011 -0.363 1.00 46.47 309 GLY A O 1
ATOM 2353 N N . SER A 1 310 ? 21.829 0.575 1.006 1.00 55.47 310 SER A N 1
ATOM 2354 C CA . SER A 1 310 ? 20.832 -0.153 0.227 1.00 55.47 310 SER A CA 1
ATOM 2355 C C . SER A 1 310 ? 20.638 0.547 -1.120 1.00 55.47 310 SER A C 1
ATOM 2357 O O . SER A 1 310 ? 20.100 1.655 -1.164 1.00 55.47 310 SER A O 1
ATOM 2359 N N . HIS A 1 311 ? 20.952 -0.131 -2.225 1.00 68.06 311 HIS A N 1
ATOM 2360 C CA . HIS A 1 311 ? 20.593 0.286 -3.588 1.00 68.06 311 HIS A CA 1
ATOM 2361 C C . HIS A 1 311 ? 19.071 0.212 -3.853 1.00 68.06 311 HIS A C 1
ATOM 2363 O O . HIS A 1 311 ? 18.642 0.123 -5.003 1.00 68.06 311 HIS A O 1
ATOM 2369 N N . ARG A 1 312 ? 18.244 0.230 -2.801 1.00 76.75 312 ARG A N 1
ATOM 2370 C CA . ARG A 1 312 ? 16.824 -0.124 -2.802 1.00 76.75 312 ARG A CA 1
ATOM 2371 C C . ARG A 1 312 ? 16.012 0.740 -3.748 1.00 76.75 312 ARG A C 1
ATOM 2373 O O . ARG A 1 312 ? 15.403 0.219 -4.672 1.00 76.75 312 ARG A O 1
ATOM 2380 N N . MET A 1 313 ? 15.996 2.060 -3.535 1.00 80.06 313 MET A N 1
ATOM 2381 C CA . MET A 1 313 ? 15.161 2.962 -4.340 1.00 80.06 313 MET A CA 1
ATOM 2382 C C . MET A 1 313 ? 15.517 2.877 -5.818 1.00 80.06 313 MET A C 1
ATOM 2384 O O . MET A 1 313 ? 14.629 2.771 -6.661 1.00 80.06 313 MET A O 1
ATOM 2388 N N . TYR A 1 314 ? 16.818 2.848 -6.106 1.00 79.81 314 TYR A N 1
ATOM 2389 C CA . TYR A 1 314 ? 17.328 2.659 -7.449 1.00 79.81 314 TYR A CA 1
ATOM 2390 C C . TYR A 1 314 ? 16.815 1.369 -8.096 1.00 79.81 314 TYR A C 1
ATOM 2392 O O . TYR A 1 314 ? 16.239 1.378 -9.182 1.00 79.81 314 TYR A O 1
ATOM 2400 N N . THR A 1 315 ? 17.029 0.263 -7.396 1.00 81.31 315 THR A N 1
ATOM 2401 C CA . THR A 1 315 ? 16.703 -1.079 -7.859 1.00 81.31 315 THR A CA 1
ATOM 2402 C C . THR A 1 315 ? 15.197 -1.227 -8.083 1.00 81.31 315 THR A C 1
ATOM 2404 O O . THR A 1 315 ? 14.775 -1.745 -9.117 1.00 81.31 315 THR A O 1
ATOM 2407 N N . LEU A 1 316 ? 14.386 -0.676 -7.174 1.00 86.62 316 LEU A N 1
ATOM 2408 C CA . LEU A 1 316 ? 12.931 -0.647 -7.289 1.00 86.62 316 LEU A CA 1
ATOM 2409 C C . LEU A 1 316 ? 12.468 0.123 -8.525 1.00 86.62 316 LEU A C 1
ATOM 2411 O O . LEU A 1 316 ? 11.679 -0.423 -9.292 1.00 86.62 316 LEU A O 1
ATOM 2415 N N . TYR A 1 317 ? 12.937 1.359 -8.753 1.00 86.75 317 TYR A N 1
ATOM 2416 C CA . TYR A 1 317 ? 12.443 2.123 -9.903 1.00 86.75 317 TYR A CA 1
ATOM 2417 C C . TYR A 1 317 ? 12.974 1.572 -11.225 1.00 86.75 317 TYR A C 1
ATOM 2419 O O . TYR A 1 317 ? 12.223 1.548 -12.190 1.00 86.75 317 TYR A O 1
ATOM 2427 N N . LYS A 1 318 ? 14.219 1.085 -11.301 1.00 85.69 318 LYS A N 1
ATOM 2428 C CA . LYS A 1 318 ? 14.723 0.468 -12.540 1.00 85.69 318 LYS A CA 1
ATOM 2429 C C . LYS A 1 318 ? 13.980 -0.807 -12.886 1.00 85.69 318 LYS A C 1
ATOM 2431 O O . LYS A 1 318 ? 13.644 -1.026 -14.045 1.00 85.69 318 LYS A O 1
ATOM 2436 N N . CYS A 1 319 ? 13.689 -1.635 -11.892 1.00 86.25 319 CYS A N 1
ATOM 2437 C CA . CYS A 1 319 ? 12.904 -2.830 -12.134 1.00 86.25 319 CYS A CA 1
ATOM 2438 C C . CYS A 1 319 ? 11.470 -2.451 -12.538 1.00 86.25 319 CYS A C 1
ATOM 2440 O O . CYS A 1 319 ? 11.022 -2.808 -13.624 1.00 86.25 319 CYS A O 1
ATOM 2442 N N . ALA A 1 320 ? 10.781 -1.636 -11.735 1.00 89.62 320 ALA A N 1
ATOM 2443 C CA . ALA A 1 320 ? 9.402 -1.241 -12.011 1.00 89.62 320 ALA A CA 1
ATOM 2444 C C . ALA A 1 320 ? 9.246 -0.495 -13.346 1.00 89.62 320 ALA A C 1
ATOM 2446 O O . ALA A 1 320 ? 8.353 -0.816 -14.122 1.00 89.62 320 ALA A O 1
ATOM 2447 N N . VAL A 1 321 ? 10.100 0.494 -13.613 1.00 89.44 321 VAL A N 1
ATOM 2448 C CA . VAL A 1 321 ? 9.950 1.432 -14.733 1.00 89.44 321 VAL A CA 1
ATOM 2449 C C . VAL A 1 321 ? 10.704 0.972 -15.979 1.00 89.44 321 VAL A C 1
ATOM 2451 O O . VAL A 1 321 ? 10.102 0.923 -17.045 1.00 89.44 321 VAL A O 1
ATOM 2454 N N . ASP A 1 322 ? 11.985 0.607 -15.886 1.00 85.56 322 ASP A N 1
ATOM 2455 C CA . ASP A 1 322 ? 12.764 0.273 -17.093 1.00 85.56 322 ASP A CA 1
ATOM 2456 C C . ASP A 1 322 ? 12.469 -1.144 -17.585 1.00 85.56 322 ASP A C 1
ATOM 2458 O O . ASP A 1 322 ? 12.396 -1.373 -18.789 1.00 85.56 322 ASP A O 1
ATOM 2462 N N . THR A 1 323 ? 12.311 -2.099 -16.661 1.00 85.62 323 THR A N 1
ATOM 2463 C CA . THR A 1 323 ? 12.103 -3.511 -17.031 1.00 85.62 323 THR A CA 1
ATOM 2464 C C . THR A 1 323 ? 10.650 -3.771 -17.398 1.00 85.62 323 THR A C 1
ATOM 2466 O O . THR A 1 323 ? 10.375 -4.374 -18.431 1.00 85.62 323 THR A O 1
ATOM 2469 N N . PHE A 1 324 ? 9.721 -3.291 -16.571 1.00 86.81 324 PHE A N 1
ATOM 2470 C CA . PHE A 1 324 ? 8.299 -3.600 -16.712 1.00 86.81 324 PHE A CA 1
ATOM 2471 C C . PHE A 1 324 ? 7.451 -2.437 -17.231 1.00 86.81 324 PHE A C 1
ATOM 2473 O O . PHE A 1 324 ? 6.247 -2.603 -17.366 1.00 86.81 324 PHE A O 1
ATOM 2480 N N . GLN A 1 325 ? 8.030 -1.264 -17.518 1.00 89.06 325 GLN A N 1
ATOM 2481 C CA . GLN A 1 325 ? 7.277 -0.087 -17.996 1.00 89.06 325 GLN A CA 1
ATOM 2482 C C . GLN A 1 325 ? 6.131 0.337 -17.061 1.00 89.06 325 GLN A C 1
ATOM 2484 O O . GLN A 1 325 ? 5.138 0.931 -17.478 1.00 89.06 325 GLN A O 1
ATOM 2489 N N . GLY A 1 326 ? 6.273 0.023 -15.777 1.00 92.00 326 GLY A N 1
ATOM 2490 C CA . GLY A 1 326 ? 5.326 0.338 -14.726 1.00 92.00 326 GLY A CA 1
ATOM 2491 C C . GLY A 1 326 ? 5.584 1.690 -14.067 1.00 92.00 326 GLY A C 1
ATOM 2492 O O . GLY A 1 326 ? 6.165 2.618 -14.636 1.00 92.00 326 GLY A O 1
ATOM 2493 N N . SER A 1 327 ? 5.145 1.801 -12.817 1.00 94.25 327 SER A N 1
ATOM 2494 C CA . SER A 1 327 ? 5.413 2.963 -11.975 1.00 94.25 327 SER A CA 1
ATOM 2495 C C . SER A 1 327 ? 5.762 2.561 -10.549 1.00 94.25 327 SER A C 1
ATOM 2497 O O . SER A 1 327 ? 5.290 1.543 -10.043 1.00 94.25 327 SER A O 1
ATOM 2499 N N . LEU A 1 328 ? 6.584 3.383 -9.901 1.00 94.56 328 LEU A N 1
ATOM 2500 C CA . LEU A 1 328 ? 6.880 3.295 -8.475 1.00 94.56 328 LEU A CA 1
ATOM 2501 C C . LEU A 1 328 ? 6.293 4.522 -7.779 1.00 94.56 328 LEU A C 1
ATOM 2503 O O . LEU A 1 328 ? 6.447 5.654 -8.235 1.00 94.56 328 LEU A O 1
ATOM 2507 N N . ARG A 1 329 ? 5.646 4.296 -6.645 1.00 95.25 329 ARG A N 1
ATOM 2508 C CA . ARG A 1 329 ? 5.117 5.312 -5.748 1.00 95.25 329 ARG A CA 1
ATOM 2509 C C . ARG A 1 329 ? 5.727 5.146 -4.363 1.00 95.25 329 ARG A C 1
ATOM 2511 O O . ARG A 1 329 ? 5.817 4.031 -3.855 1.00 95.25 329 ARG A O 1
ATOM 2518 N N . ILE A 1 330 ? 6.083 6.266 -3.746 1.00 92.81 330 ILE A N 1
ATOM 2519 C CA . ILE A 1 330 ? 6.601 6.354 -2.383 1.00 92.81 330 ILE A CA 1
ATOM 2520 C C . ILE A 1 330 ? 5.791 7.414 -1.636 1.00 92.81 330 ILE A C 1
ATOM 2522 O O . ILE A 1 330 ? 5.702 8.553 -2.089 1.00 92.81 330 ILE A O 1
ATOM 2526 N N . ASP A 1 331 ? 5.206 7.048 -0.503 1.00 91.56 331 ASP A N 1
ATOM 2527 C CA . ASP A 1 331 ? 4.551 7.950 0.440 1.00 91.56 331 ASP A CA 1
ATOM 2528 C C . ASP A 1 331 ? 5.375 7.984 1.734 1.00 91.56 331 ASP A C 1
ATOM 2530 O O . ASP A 1 331 ? 5.581 6.952 2.379 1.00 91.56 331 ASP A O 1
ATOM 2534 N N . SER A 1 332 ? 5.896 9.156 2.094 1.00 86.88 332 SER A N 1
ATOM 2535 C CA . SER A 1 332 ? 6.701 9.362 3.307 1.00 86.88 332 SER A CA 1
ATOM 2536 C C . SER A 1 332 ? 5.879 9.842 4.506 1.00 86.88 332 SER A C 1
ATOM 2538 O O . SER A 1 332 ? 6.447 10.230 5.527 1.00 86.88 332 SER A O 1
ATOM 2540 N N . GLY A 1 333 ? 4.549 9.884 4.371 1.00 81.25 333 GLY A N 1
ATOM 2541 C CA . GLY A 1 333 ? 3.626 10.409 5.377 1.00 81.25 333 GLY A CA 1
ATOM 2542 C C . GLY A 1 333 ? 3.436 11.929 5.330 1.00 81.25 333 GLY A C 1
ATOM 2543 O O . GLY A 1 333 ? 2.566 12.459 6.022 1.00 81.25 333 GLY A O 1
ATOM 2544 N N . ARG A 1 334 ? 4.237 12.633 4.519 1.00 83.31 334 ARG A N 1
ATOM 2545 C CA . ARG A 1 334 ? 4.147 14.089 4.263 1.00 83.31 334 ARG A CA 1
ATOM 2546 C C . ARG A 1 334 ? 4.250 14.443 2.786 1.00 83.31 334 ARG A C 1
ATOM 2548 O O . ARG A 1 334 ? 3.677 15.438 2.337 1.00 83.31 334 ARG A O 1
ATOM 2555 N N . HIS A 1 335 ? 5.010 13.637 2.054 1.00 89.25 335 HIS A N 1
ATOM 2556 C CA . HIS A 1 335 ? 5.258 13.811 0.637 1.00 89.25 335 HIS A CA 1
ATOM 2557 C C . HIS A 1 335 ? 4.957 12.516 -0.084 1.00 89.25 335 HIS A C 1
ATOM 2559 O O . HIS A 1 335 ? 5.204 11.425 0.434 1.00 89.25 335 HIS A O 1
ATOM 2565 N N . ARG A 1 336 ? 4.478 12.660 -1.311 1.00 92.44 336 ARG A N 1
ATOM 2566 C CA . ARG A 1 336 ? 4.308 11.544 -2.220 1.00 92.44 336 ARG A CA 1
ATOM 2567 C C . ARG A 1 336 ? 5.114 11.794 -3.468 1.00 92.44 336 ARG A C 1
ATOM 2569 O O . ARG A 1 336 ? 4.970 12.834 -4.100 1.00 92.44 336 ARG A O 1
ATOM 2576 N N . LEU A 1 337 ? 5.926 10.812 -3.812 1.00 94.00 337 LEU A N 1
ATOM 2577 C CA . LEU A 1 337 ? 6.668 10.759 -5.054 1.00 94.00 337 LEU A CA 1
ATOM 2578 C C . LEU A 1 337 ? 6.088 9.633 -5.906 1.00 94.00 337 LEU A C 1
ATOM 2580 O O . LEU A 1 337 ? 5.925 8.513 -5.421 1.00 94.00 337 LEU A O 1
ATOM 2584 N N . ARG A 1 338 ? 5.805 9.904 -7.178 1.00 95.31 338 ARG A N 1
ATOM 2585 C CA . ARG A 1 338 ? 5.511 8.879 -8.185 1.00 95.31 338 ARG A CA 1
ATOM 2586 C C . ARG A 1 338 ? 6.491 9.022 -9.338 1.00 95.31 338 ARG A C 1
ATOM 2588 O O . ARG A 1 338 ? 6.640 10.116 -9.858 1.00 95.31 338 ARG A O 1
ATOM 2595 N N . ILE A 1 339 ? 7.128 7.929 -9.743 1.00 93.75 339 ILE A N 1
ATOM 2596 C CA . ILE A 1 339 ? 8.025 7.869 -10.899 1.00 93.75 339 ILE A CA 1
ATOM 2597 C C . ILE A 1 339 ? 7.504 6.872 -11.936 1.00 93.75 339 ILE A C 1
ATOM 2599 O O . ILE A 1 339 ? 7.036 5.782 -11.593 1.00 93.75 339 ILE A O 1
ATOM 2603 N N . ARG A 1 340 ? 7.594 7.257 -13.209 1.00 94.12 340 ARG A N 1
ATOM 2604 C CA . ARG A 1 340 ? 7.264 6.444 -14.388 1.00 94.12 340 ARG A CA 1
ATOM 2605 C C . ARG A 1 340 ? 8.137 6.850 -15.575 1.00 94.12 340 ARG A C 1
ATOM 2607 O O . ARG A 1 340 ? 8.831 7.865 -15.515 1.00 94.12 340 ARG A O 1
ATOM 2614 N N . ALA A 1 341 ? 8.100 6.077 -16.655 1.00 89.75 341 ALA A N 1
ATOM 2615 C CA . ALA A 1 341 ? 8.806 6.430 -17.882 1.00 89.75 341 ALA A CA 1
ATOM 2616 C C . ALA A 1 341 ? 8.174 7.682 -18.515 1.00 89.75 341 ALA A C 1
ATOM 2618 O O . ALA A 1 341 ? 6.951 7.769 -18.636 1.00 89.75 341 ALA A O 1
ATOM 2619 N N . ALA A 1 342 ? 9.004 8.639 -18.934 1.00 82.50 342 ALA A N 1
ATOM 2620 C CA . ALA A 1 342 ? 8.575 9.712 -19.826 1.00 82.50 342 ALA A CA 1
ATOM 2621 C C . ALA A 1 342 ? 8.488 9.107 -21.234 1.00 82.50 342 ALA A C 1
ATOM 2623 O O . ALA A 1 342 ? 9.487 8.573 -21.718 1.00 82.50 342 ALA A O 1
ATOM 2624 N N . GLY A 1 343 ? 7.312 9.109 -21.868 1.00 69.00 343 GLY A N 1
ATOM 2625 C CA . GLY A 1 343 ? 7.088 8.416 -23.146 1.00 69.00 343 GLY A CA 1
ATOM 2626 C C . GLY A 1 343 ? 8.195 8.664 -24.189 1.00 69.00 343 GLY A C 1
ATOM 2627 O O . GLY A 1 343 ? 8.712 9.775 -24.302 1.00 69.00 343 GLY A O 1
ATOM 2628 N N . GLY A 1 344 ? 8.569 7.627 -24.953 1.00 58.81 344 GLY A N 1
ATOM 2629 C CA . GLY A 1 344 ? 9.565 7.733 -26.037 1.00 58.81 344 GLY A CA 1
ATOM 2630 C C . GLY A 1 344 ? 10.785 6.806 -25.956 1.00 58.81 344 GLY A C 1
ATOM 2631 O O . GLY A 1 344 ? 11.627 6.875 -26.845 1.00 58.81 344 GLY A O 1
ATOM 2632 N N . GLY A 1 345 ? 10.871 5.925 -24.953 1.00 50.88 345 GLY A N 1
ATOM 2633 C CA . GLY A 1 345 ? 11.964 4.955 -24.806 1.00 50.88 345 GLY A CA 1
ATOM 2634 C C . GLY A 1 345 ? 13.286 5.581 -24.331 1.00 50.88 345 GLY A C 1
ATOM 2635 O O . GLY A 1 345 ? 13.748 6.594 -24.851 1.00 50.88 345 GLY A O 1
ATOM 2636 N N . GLY A 1 346 ? 13.917 4.961 -23.330 1.00 63.66 346 GLY A N 1
ATOM 2637 C CA . GLY A 1 346 ? 15.218 5.369 -22.784 1.00 63.66 346 GLY A CA 1
ATOM 2638 C C . GLY A 1 346 ? 15.169 6.000 -21.386 1.00 63.66 346 GLY A C 1
ATOM 2639 O O . GLY A 1 346 ? 14.110 6.114 -20.781 1.00 63.66 346 GLY A O 1
ATOM 2640 N N . SER A 1 347 ? 16.354 6.399 -20.903 1.00 74.69 347 SER A N 1
ATOM 2641 C CA . SER A 1 347 ? 16.717 7.018 -19.609 1.00 74.69 347 SER A CA 1
ATOM 2642 C C . SER A 1 347 ? 16.009 8.352 -19.288 1.00 74.69 347 SER A C 1
ATOM 2644 O O . SER A 1 347 ? 16.647 9.346 -18.937 1.00 74.69 347 SER A O 1
ATOM 2646 N N . ARG A 1 348 ? 14.688 8.434 -19.461 1.00 86.38 348 ARG A N 1
ATOM 2647 C CA . ARG A 1 348 ? 13.879 9.619 -19.160 1.00 86.38 348 ARG A CA 1
ATOM 2648 C C . ARG A 1 348 ? 12.690 9.244 -18.289 1.00 86.38 348 ARG A C 1
ATOM 2650 O O . ARG A 1 348 ? 11.908 8.362 -18.632 1.00 86.38 348 ARG A O 1
ATOM 2657 N N . TYR A 1 349 ? 12.534 9.973 -17.197 1.00 90.12 349 TYR A N 1
ATOM 2658 C CA . TYR A 1 349 ? 11.542 9.703 -16.168 1.00 90.12 349 TYR A CA 1
ATOM 2659 C C . TYR A 1 349 ? 10.672 10.922 -15.934 1.00 90.12 349 TYR A C 1
ATOM 2661 O O . TYR A 1 349 ? 11.177 12.041 -15.886 1.00 90.12 349 TYR A O 1
ATOM 2669 N N . GLU A 1 350 ? 9.381 10.695 -15.740 1.00 92.94 350 GLU A N 1
ATOM 2670 C CA . GLU A 1 350 ? 8.475 11.678 -15.155 1.00 92.94 350 GLU A CA 1
ATOM 2671 C C . GLU A 1 350 ? 8.359 11.390 -13.663 1.00 92.94 350 GLU A C 1
ATOM 2673 O O . GLU A 1 350 ? 8.111 10.246 -13.266 1.00 92.94 350 GLU A O 1
ATOM 2678 N N . VAL A 1 351 ? 8.554 12.424 -12.850 1.00 93.38 351 VAL A N 1
ATOM 2679 C CA . VAL A 1 351 ? 8.426 12.360 -11.398 1.00 93.38 351 VAL A CA 1
ATOM 2680 C C . VAL A 1 351 ? 7.389 13.375 -10.947 1.00 93.38 351 VAL A C 1
ATOM 2682 O O . VAL A 1 351 ? 7.609 14.578 -11.062 1.00 93.38 351 VAL A O 1
ATOM 2685 N N . ASP A 1 352 ? 6.290 12.893 -10.387 1.00 93.88 352 ASP A N 1
ATOM 2686 C CA . ASP A 1 352 ? 5.278 13.732 -9.756 1.00 93.88 352 ASP A CA 1
ATOM 2687 C C . ASP A 1 352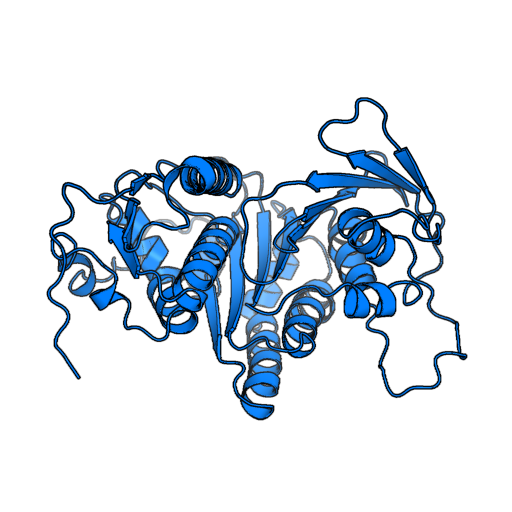 ? 5.549 13.774 -8.247 1.00 93.88 352 ASP A C 1
ATOM 2689 O O . ASP A 1 352 ? 5.604 12.731 -7.586 1.00 93.88 352 ASP A O 1
ATOM 2693 N N . LEU A 1 353 ? 5.749 14.976 -7.704 1.00 92.06 353 LEU A N 1
ATOM 2694 C CA . LEU A 1 353 ? 6.028 15.215 -6.291 1.00 92.06 353 LEU A CA 1
ATOM 2695 C C . LEU A 1 353 ? 4.930 16.087 -5.671 1.00 92.06 353 LEU A C 1
ATOM 2697 O O . LEU A 1 353 ? 4.853 17.297 -5.898 1.00 92.06 353 LEU A O 1
ATOM 2701 N N . THR A 1 354 ? 4.106 15.452 -4.850 1.00 90.12 354 THR A N 1
ATOM 2702 C CA . THR A 1 354 ? 2.959 16.038 -4.147 1.00 90.12 354 THR A CA 1
ATOM 2703 C C . THR A 1 354 ? 3.351 16.325 -2.699 1.00 90.12 354 THR A C 1
ATOM 2705 O O . THR A 1 354 ? 4.010 15.506 -2.045 1.00 90.12 354 THR A O 1
ATOM 2708 N N . SER A 1 355 ? 2.959 17.490 -2.186 1.00 85.12 355 SER A N 1
ATOM 2709 C CA . SER A 1 355 ? 3.210 17.896 -0.796 1.00 85.12 355 SER A CA 1
ATOM 2710 C C . SER A 1 355 ? 1.895 18.088 -0.056 1.00 85.12 355 SER A C 1
ATOM 2712 O O . SER A 1 355 ? 0.873 18.358 -0.664 1.00 85.12 355 SER A O 1
ATOM 2714 N N . GLY A 1 356 ? 1.906 17.957 1.272 1.00 73.75 356 GLY A N 1
ATOM 2715 C CA . GLY A 1 356 ? 0.664 18.103 2.039 1.00 73.75 356 GLY A CA 1
ATOM 2716 C C . GLY A 1 356 ? -0.273 16.906 1.882 1.00 73.75 356 GLY A C 1
ATOM 2717 O O . GLY A 1 356 ? -1.482 17.037 2.054 1.00 73.75 356 GLY A O 1
ATOM 2718 N N . VAL A 1 357 ? 0.296 15.728 1.600 1.00 78.00 357 VAL A N 1
ATOM 2719 C CA . VAL A 1 357 ? -0.427 14.462 1.732 1.00 78.00 357 VAL A CA 1
ATOM 2720 C C . VAL A 1 357 ? -0.984 14.395 3.159 1.00 78.00 357 VAL A C 1
ATOM 2722 O O . VAL A 1 357 ? -0.265 14.769 4.096 1.00 78.00 357 VAL A O 1
ATOM 2725 N N . PRO A 1 358 ? -2.240 13.953 3.356 1.00 74.00 358 PRO A N 1
ATOM 2726 C CA . PRO A 1 358 ? -2.816 13.841 4.686 1.00 74.00 358 PRO A CA 1
ATOM 2727 C C . PRO A 1 358 ? -1.869 13.096 5.625 1.00 74.00 358 PRO A C 1
ATOM 2729 O O . PRO A 1 358 ? -1.299 12.084 5.211 1.00 74.00 358 PRO A O 1
ATOM 2732 N N . PRO A 1 359 ? -1.683 13.575 6.869 1.00 68.00 359 PRO A N 1
ATOM 2733 C CA . PRO A 1 359 ? -0.669 13.042 7.762 1.00 68.00 359 PRO A CA 1
ATOM 2734 C C . PRO A 1 359 ? -0.927 11.559 8.007 1.00 68.00 359 PRO A C 1
ATOM 2736 O O . PRO A 1 359 ? -1.882 11.161 8.680 1.00 68.00 359 PRO A O 1
ATOM 2739 N N . GLN A 1 360 ? -0.041 10.761 7.437 1.00 79.75 360 GLN A N 1
ATOM 2740 C CA . GLN A 1 360 ? -0.049 9.315 7.488 1.00 79.75 360 GLN A CA 1
ATOM 2741 C C . GLN A 1 360 ? 1.067 8.859 8.414 1.00 79.75 360 GLN A C 1
ATOM 2743 O O . GLN A 1 360 ? 2.098 9.519 8.571 1.00 79.75 360 GLN A O 1
ATOM 2748 N N . ASN A 1 361 ? 0.835 7.743 9.090 1.00 85.06 361 ASN A N 1
ATOM 2749 C CA . ASN A 1 361 ? 1.852 7.156 9.930 1.00 85.06 361 ASN A CA 1
ATOM 2750 C C . ASN A 1 361 ? 2.667 6.145 9.134 1.00 85.06 361 ASN A C 1
ATOM 2752 O O . ASN A 1 361 ? 2.114 5.194 8.577 1.00 85.06 361 ASN A O 1
ATOM 2756 N N . GLY A 1 362 ? 3.978 6.350 9.148 1.00 89.44 362 GLY A N 1
ATOM 2757 C CA . GLY A 1 362 ? 4.939 5.452 8.538 1.00 89.44 362 GLY A CA 1
ATOM 2758 C C . GLY A 1 362 ? 5.192 5.732 7.060 1.00 89.44 362 GLY A C 1
ATOM 2759 O O . GLY A 1 362 ? 5.156 6.888 6.637 1.00 89.44 362 GLY A O 1
ATOM 2760 N N . CYS A 1 363 ? 5.496 4.689 6.295 1.00 90.88 363 CYS A N 1
ATOM 2761 C CA . CYS A 1 363 ? 5.905 4.808 4.905 1.00 90.88 363 CYS A CA 1
ATOM 2762 C C . CYS A 1 363 ? 5.223 3.755 4.033 1.00 90.88 363 CYS A C 1
ATOM 2764 O O . CYS A 1 363 ? 5.076 2.615 4.449 1.00 90.88 363 CYS A O 1
ATOM 2766 N N . LEU A 1 364 ? 4.826 4.135 2.819 1.00 93.19 364 LEU A N 1
ATOM 2767 C CA . LEU A 1 364 ? 4.226 3.242 1.831 1.00 93.19 364 LEU A CA 1
ATOM 2768 C C . LEU A 1 364 ? 5.044 3.267 0.537 1.00 93.19 364 LEU A C 1
ATOM 2770 O O . LEU A 1 364 ? 5.199 4.313 -0.087 1.00 93.19 364 LEU A O 1
ATOM 2774 N N . PHE A 1 365 ? 5.508 2.107 0.098 1.00 94.00 365 PHE A N 1
ATOM 2775 C CA . PHE A 1 365 ? 6.046 1.872 -1.236 1.00 94.00 365 PHE A CA 1
ATOM 2776 C C . PHE A 1 365 ? 5.023 1.078 -2.044 1.00 94.00 365 PHE A C 1
ATOM 2778 O O . PHE A 1 365 ? 4.424 0.132 -1.541 1.00 94.00 365 PHE A O 1
ATOM 2785 N N . SER A 1 366 ? 4.808 1.436 -3.303 1.00 95.38 366 SER A N 1
ATOM 2786 C CA . SER A 1 366 ? 3.917 0.694 -4.192 1.00 95.38 366 SER A CA 1
ATOM 2787 C C . SER A 1 366 ? 4.467 0.683 -5.604 1.00 95.38 366 SER A C 1
ATOM 2789 O O . SER A 1 366 ? 4.834 1.719 -6.151 1.00 95.38 366 SER A O 1
ATOM 2791 N N . VAL A 1 367 ? 4.522 -0.503 -6.186 1.00 94.56 367 VAL A N 1
ATOM 2792 C CA . VAL A 1 367 ? 4.905 -0.754 -7.565 1.00 94.56 367 VAL A CA 1
ATOM 2793 C C . VAL A 1 367 ? 3.662 -1.208 -8.315 1.00 94.56 367 VAL A C 1
ATOM 2795 O O . VAL A 1 367 ? 2.951 -2.099 -7.855 1.00 94.56 367 VAL A O 1
ATOM 2798 N N . GLN A 1 368 ? 3.406 -0.590 -9.461 1.00 94.19 368 GLN A N 1
ATOM 2799 C CA . GLN A 1 368 ? 2.344 -0.977 -10.384 1.00 94.19 368 GLN A CA 1
ATOM 2800 C C . GLN A 1 368 ? 2.980 -1.405 -11.695 1.00 94.19 368 GLN A C 1
ATOM 2802 O O . GLN A 1 368 ? 3.675 -0.601 -12.318 1.00 94.19 368 GLN A O 1
ATOM 2807 N N . LEU A 1 369 ? 2.749 -2.648 -12.097 1.00 92.38 369 LEU A N 1
ATOM 2808 C CA . LEU A 1 369 ? 3.253 -3.228 -13.335 1.00 92.38 369 LEU A CA 1
ATOM 2809 C C . LEU A 1 369 ? 2.087 -3.437 -14.308 1.00 92.38 369 LEU A C 1
ATOM 2811 O O . LEU A 1 369 ? 1.038 -3.925 -13.875 1.00 92.38 369 LEU A O 1
ATOM 2815 N N . PRO A 1 370 ? 2.235 -3.087 -15.594 1.00 90.56 370 PRO A N 1
ATOM 2816 C CA . PRO A 1 370 ? 1.251 -3.438 -16.604 1.00 90.56 370 PRO A CA 1
ATOM 2817 C C . PRO A 1 370 ? 1.183 -4.960 -16.766 1.00 90.56 370 PRO A C 1
ATOM 2819 O O . PRO A 1 370 ? 2.183 -5.667 -16.642 1.00 90.56 370 PRO A O 1
ATOM 2822 N N . VAL A 1 371 ? -0.019 -5.455 -17.028 1.00 89.44 371 VAL A N 1
ATOM 2823 C CA . VAL A 1 371 ? -0.314 -6.870 -17.261 1.00 89.44 371 VAL A CA 1
ATOM 2824 C C . VAL A 1 371 ? -0.836 -6.983 -18.682 1.00 89.44 371 VAL A C 1
ATOM 2826 O O . VAL A 1 371 ? -1.736 -6.247 -19.077 1.00 89.44 371 VAL A O 1
ATOM 2829 N N . HIS A 1 372 ? -0.264 -7.893 -19.454 1.00 84.00 372 HIS A N 1
ATOM 2830 C CA . HIS A 1 372 ? -0.577 -8.065 -20.862 1.00 84.00 372 HIS A CA 1
ATOM 2831 C C . HIS A 1 372 ? -1.515 -9.249 -21.089 1.00 84.00 372 HIS A C 1
ATOM 2833 O O . HIS A 1 372 ? -1.434 -10.280 -20.410 1.00 84.00 372 HIS A O 1
ATOM 2839 N N . ASP A 1 373 ? -2.360 -9.119 -22.111 1.00 72.12 373 ASP A N 1
ATOM 2840 C CA . ASP A 1 373 ? -3.015 -10.260 -22.738 1.00 72.12 373 ASP A CA 1
ATOM 2841 C C . ASP A 1 373 ? -1.951 -11.043 -23.509 1.00 72.12 373 ASP A C 1
ATOM 2843 O O . ASP A 1 373 ? -1.664 -10.757 -24.670 1.00 72.12 373 ASP A O 1
ATOM 2847 N N . GLY A 1 374 ? -1.280 -11.966 -22.817 1.00 58.78 374 GLY A N 1
ATOM 2848 C CA . GLY A 1 374 ? -0.289 -12.845 -23.443 1.00 58.78 374 GLY A CA 1
ATOM 2849 C C . GLY A 1 374 ? -0.900 -13.908 -24.337 1.00 58.78 374 GLY A C 1
ATOM 2850 O O . GLY A 1 374 ? -2.140 -13.920 -24.530 1.00 58.78 374 GLY A O 1
#

Radius of gyration: 20.95 Å; chains: 1; bounding box: 60×50×59 Å